Protein AF-W7CU59-F1 (afdb_monomer_lite)

Sequence (238 aa):
MTDWHHQFCNDLAGIPDKRTIELSTEETVEDVLMAYDEALAAGHRERAIALCRAAITQQIGEQSTWQFKLCLLYLDSQQPELAVIEFRALFQLDTLVFSDEYFALLERLGYEKEREAAFNQLSKSYWVQQANELFANNQKWHHLSINISRDLTEITTYAEVLLAHDPEAVYRLYTAYLMHAAKECENRRQYRRLCQQLRHLASLDCDGKQTAAVVVANLRETYPKKRALLEELDDVWE

Foldseek 3Di:
DPVVVVVLVVVVVPDDDDDADADDLPDALVNLVVQLVVCVVVVVLVSNLNSLVNCCVSVHPDNLVSLVSNLVSCVVVVNLSSSLVSVVVNVVVVDCPCVVVNLVSCVVVVVVVVNVVSLVVLLVHPPLVSNLVVCVVVVVLVSNLSSCLVPVPCLLVCVLVNCVPCVPSSLVSLLVVLVVQLVVDDDLVSLLVSLVSLLSQLPSDPVSVVSSVVSLVVSCVVCVPPVSSVVSSVVSVD

pLDDT: mean 86.96, std 14.28, range [37.75, 97.5]

Structure (mmCIF, N/CA/C/O backbone):
data_AF-W7CU59-F1
#
_entry.id   AF-W7CU59-F1
#
loop_
_atom_site.group_PDB
_atom_site.id
_atom_site.type_symbol
_atom_site.label_atom_id
_atom_site.label_alt_id
_atom_site.label_comp_id
_atom_site.label_asym_id
_atom_site.label_entity_id
_atom_site.label_seq_id
_atom_site.pdbx_PDB_ins_code
_atom_site.Cartn_x
_atom_site.Cartn_y
_atom_site.Cartn_z
_atom_site.occupancy
_atom_site.B_iso_or_equiv
_atom_site.auth_seq_id
_atom_site.auth_comp_id
_atom_site.auth_asym_id
_atom_site.auth_atom_id
_atom_site.pdbx_PDB_model_num
ATOM 1 N N . MET A 1 1 ? 24.419 -9.721 3.157 1.00 37.94 1 MET A N 1
ATOM 2 C CA . MET A 1 1 ? 23.249 -9.284 2.355 1.00 37.94 1 MET A CA 1
ATOM 3 C C . MET A 1 1 ? 23.671 -8.469 1.118 1.00 37.94 1 MET A C 1
ATOM 5 O O . MET A 1 1 ? 22.830 -7.840 0.496 1.00 37.94 1 MET A O 1
ATOM 9 N N . THR A 1 2 ? 24.960 -8.508 0.747 1.00 38.25 2 THR A N 1
ATOM 10 C CA . THR A 1 2 ? 25.605 -7.652 -0.268 1.00 38.25 2 THR A CA 1
ATOM 11 C C . THR A 1 2 ? 26.011 -8.415 -1.537 1.00 38.25 2 THR A C 1
ATOM 13 O O . THR A 1 2 ? 26.162 -7.798 -2.584 1.00 38.25 2 THR A O 1
ATOM 16 N N . ASP A 1 3 ? 26.118 -9.748 -1.479 1.00 39.69 3 ASP A N 1
ATOM 17 C CA . ASP A 1 3 ? 26.617 -10.560 -2.603 1.00 39.69 3 ASP A CA 1
ATOM 18 C C . ASP A 1 3 ? 25.625 -10.689 -3.761 1.00 39.69 3 ASP A C 1
ATOM 20 O O . ASP A 1 3 ? 26.023 -10.690 -4.919 1.00 39.69 3 ASP A O 1
ATOM 24 N N . TRP A 1 4 ? 24.320 -10.736 -3.480 1.00 38.12 4 TRP A N 1
ATOM 25 C CA . TRP A 1 4 ? 23.317 -10.938 -4.531 1.00 38.12 4 TRP A CA 1
ATOM 26 C C . TRP A 1 4 ? 23.113 -9.686 -5.406 1.00 38.12 4 TRP A C 1
ATOM 28 O O . TRP A 1 4 ? 22.980 -9.794 -6.620 1.00 38.12 4 TRP A O 1
ATOM 38 N N . HIS A 1 5 ? 23.192 -8.491 -4.808 1.00 39.94 5 HIS A N 1
ATOM 39 C CA . HIS A 1 5 ? 23.144 -7.211 -5.529 1.00 39.94 5 HIS A CA 1
ATOM 40 C C . HIS A 1 5 ? 24.355 -7.039 -6.458 1.00 39.94 5 HIS A C 1
ATOM 42 O O . HIS A 1 5 ? 24.221 -6.530 -7.565 1.00 39.94 5 HIS A O 1
ATOM 48 N N . HIS A 1 6 ? 25.534 -7.483 -6.013 1.00 40.53 6 HIS A N 1
ATOM 49 C CA . HIS A 1 6 ? 26.762 -7.403 -6.799 1.00 40.53 6 HIS A CA 1
ATOM 50 C C . HIS A 1 6 ? 26.765 -8.429 -7.940 1.00 40.53 6 HIS A C 1
ATOM 52 O O . HIS A 1 6 ? 27.142 -8.088 -9.055 1.00 40.53 6 HIS A O 1
ATOM 58 N N . GLN A 1 7 ? 26.277 -9.649 -7.690 1.00 42.53 7 GLN A N 1
ATOM 59 C CA . GLN A 1 7 ? 26.141 -10.688 -8.712 1.00 42.53 7 GLN A CA 1
ATOM 60 C C . GLN A 1 7 ? 25.148 -10.271 -9.810 1.00 42.53 7 GLN A C 1
ATOM 62 O O . GLN A 1 7 ? 25.506 -10.294 -10.976 1.00 42.53 7 GLN A O 1
ATOM 67 N N . PHE A 1 8 ? 23.958 -9.775 -9.454 1.00 45.16 8 PHE A N 1
ATOM 68 C CA . PHE A 1 8 ? 22.935 -9.350 -10.421 1.00 45.16 8 PHE A CA 1
ATOM 69 C C . PHE A 1 8 ? 23.358 -8.121 -11.244 1.00 45.16 8 PHE A C 1
ATOM 71 O O . PHE A 1 8 ? 23.161 -8.086 -12.457 1.00 45.16 8 PHE A O 1
ATOM 78 N N . CYS A 1 9 ? 23.989 -7.121 -10.613 1.00 41.34 9 CYS A N 1
ATOM 79 C CA . CYS A 1 9 ? 24.560 -5.987 -11.343 1.00 41.34 9 CYS A CA 1
ATOM 80 C C . CYS A 1 9 ? 25.721 -6.416 -12.253 1.00 41.34 9 CYS A C 1
ATOM 82 O O . CYS A 1 9 ? 25.837 -5.880 -13.348 1.00 41.34 9 CYS A O 1
ATOM 84 N N . ASN A 1 10 ? 26.546 -7.387 -11.846 1.00 42.69 10 ASN A N 1
ATOM 85 C CA . ASN A 1 10 ? 27.615 -7.931 -12.689 1.00 42.69 10 ASN A CA 1
ATOM 86 C C . ASN A 1 10 ? 27.076 -8.795 -13.841 1.00 42.69 10 ASN A C 1
ATOM 88 O O . ASN A 1 10 ? 27.624 -8.740 -14.939 1.00 42.69 10 ASN A O 1
ATOM 92 N N . ASP A 1 11 ? 25.985 -9.531 -13.622 1.00 44.22 11 ASP A N 1
ATOM 93 C CA . ASP A 1 11 ? 25.320 -10.342 -14.646 1.00 44.22 11 ASP A CA 1
ATOM 94 C C . ASP A 1 11 ? 24.616 -9.454 -15.702 1.00 44.22 11 ASP A C 1
ATOM 96 O O . ASP A 1 11 ? 24.528 -9.830 -16.870 1.00 44.22 11 ASP A O 1
ATOM 100 N N . LEU A 1 12 ? 24.193 -8.235 -15.330 1.00 40.91 12 LEU A N 1
ATOM 101 C CA . LEU A 1 12 ? 23.594 -7.230 -16.229 1.00 40.91 12 LEU A CA 1
ATOM 102 C C . LEU A 1 12 ? 24.594 -6.211 -16.802 1.00 40.91 12 LEU A C 1
ATOM 104 O O . LEU A 1 12 ? 24.333 -5.618 -17.849 1.00 40.91 12 LEU A O 1
ATOM 108 N N . ALA A 1 13 ? 25.765 -6.041 -16.181 1.00 38.59 13 ALA A N 1
ATOM 109 C CA . ALA A 1 13 ? 26.864 -5.214 -16.695 1.00 38.59 13 ALA A CA 1
ATOM 110 C C . ALA A 1 13 ? 27.468 -5.749 -18.011 1.00 38.59 13 ALA A C 1
ATOM 112 O O . ALA A 1 13 ? 28.309 -5.091 -18.621 1.00 38.59 13 ALA A O 1
ATOM 113 N N . GLY A 1 14 ? 27.037 -6.932 -18.466 1.00 37.75 14 GLY A N 1
ATOM 114 C CA . GLY A 1 14 ? 27.374 -7.502 -19.770 1.00 37.75 14 GLY A CA 1
ATOM 115 C C . GLY A 1 14 ? 26.508 -7.018 -20.941 1.00 37.75 14 GLY A C 1
ATOM 116 O O . GLY A 1 14 ? 26.748 -7.446 -22.072 1.00 37.75 14 GLY A O 1
ATOM 117 N N . ILE A 1 15 ? 25.507 -6.156 -20.716 1.00 44.44 15 ILE A N 1
ATOM 118 C CA . ILE A 1 15 ? 24.647 -5.653 -21.798 1.00 44.44 15 ILE A CA 1
ATOM 119 C C . ILE A 1 15 ? 25.384 -4.522 -22.541 1.00 44.44 15 ILE A C 1
ATOM 121 O O . ILE A 1 15 ? 25.802 -3.556 -21.902 1.00 44.44 15 ILE A O 1
ATOM 125 N N . PRO A 1 16 ? 25.595 -4.612 -23.872 1.00 40.94 16 PRO A N 1
ATOM 126 C CA . PRO A 1 16 ? 26.518 -3.721 -24.564 1.00 40.94 16 PRO A CA 1
ATOM 127 C C . PRO A 1 16 ? 26.040 -2.266 -24.550 1.00 40.94 16 PRO A C 1
ATOM 129 O O . PRO A 1 16 ? 24.998 -1.941 -25.118 1.00 40.94 16 PRO A O 1
ATOM 132 N N . ASP A 1 17 ? 26.863 -1.378 -23.995 1.00 58.41 17 ASP A N 1
ATOM 133 C CA . ASP A 1 17 ? 26.838 0.046 -24.315 1.00 58.41 17 ASP A CA 1
ATOM 134 C C . ASP A 1 17 ? 27.188 0.224 -25.795 1.00 58.41 17 ASP A C 1
ATOM 136 O O . ASP A 1 17 ? 28.314 -0.058 -26.218 1.00 58.41 17 ASP A O 1
ATOM 140 N N . LYS A 1 18 ? 26.212 0.634 -26.608 1.00 44.59 18 LYS A N 1
ATOM 141 C CA . LYS A 1 18 ? 26.452 0.976 -28.011 1.00 44.59 18 LYS A CA 1
ATOM 142 C C . LYS A 1 18 ? 25.639 2.191 -28.440 1.00 44.59 18 LYS A C 1
ATOM 144 O O . LYS A 1 18 ? 24.833 2.086 -29.360 1.00 44.59 18 LYS A O 1
ATOM 149 N N . ARG A 1 19 ? 25.943 3.339 -27.819 1.00 49.28 19 ARG A N 1
ATOM 150 C CA . ARG A 1 19 ? 26.074 4.698 -28.410 1.00 49.28 19 ARG A CA 1
ATOM 151 C C . ARG A 1 19 ? 25.594 5.753 -27.414 1.00 49.28 19 ARG A C 1
ATOM 153 O O . ARG A 1 19 ? 24.395 5.938 -27.225 1.00 49.28 19 ARG A O 1
ATOM 160 N N . THR A 1 20 ? 26.537 6.498 -26.852 1.00 57.62 20 THR A N 1
ATOM 161 C CA . THR A 1 20 ? 26.258 7.708 -26.076 1.00 57.62 20 THR A CA 1
ATOM 162 C C . THR A 1 20 ? 25.858 8.834 -27.027 1.00 57.62 20 THR A C 1
ATOM 164 O O . THR A 1 20 ? 26.621 9.185 -27.927 1.00 57.62 20 THR A O 1
ATOM 167 N N . ILE A 1 21 ? 24.655 9.381 -26.853 1.00 72.62 21 ILE A N 1
ATOM 168 C CA . ILE A 1 21 ? 24.282 10.675 -27.430 1.00 72.62 21 ILE A CA 1
ATOM 169 C C . ILE A 1 21 ? 24.600 11.722 -26.364 1.00 72.62 21 ILE A C 1
ATOM 171 O O . ILE A 1 21 ? 24.080 11.644 -25.254 1.00 72.62 21 ILE A O 1
ATOM 175 N N . GLU A 1 22 ? 25.461 12.680 -26.691 1.00 70.56 22 GLU A N 1
ATOM 176 C CA . GLU A 1 22 ? 25.604 13.900 -25.899 1.00 70.56 22 GLU A CA 1
ATOM 177 C C . GLU A 1 22 ? 24.652 14.943 -26.479 1.00 70.56 22 GLU A C 1
ATOM 179 O O . GLU A 1 22 ? 24.801 15.358 -27.629 1.00 70.56 22 GLU A O 1
ATOM 184 N N . LEU A 1 23 ? 23.642 15.309 -25.692 1.00 73.94 23 LEU A N 1
ATOM 185 C CA . LEU A 1 23 ? 22.774 16.447 -25.979 1.00 73.94 23 LEU A CA 1
ATOM 186 C C . LEU A 1 23 ? 23.554 17.743 -25.756 1.00 73.94 23 LEU A C 1
ATOM 188 O O . LEU A 1 23 ? 24.460 17.786 -24.914 1.00 73.94 23 LEU A O 1
ATOM 192 N N . SER A 1 24 ? 23.227 18.779 -26.528 1.00 73.62 24 SER A N 1
ATOM 193 C CA . SER A 1 24 ? 23.827 20.101 -26.338 1.00 73.62 24 SER A CA 1
ATOM 194 C C . SER A 1 24 ? 23.461 20.664 -24.961 1.00 73.62 24 SER A C 1
ATOM 196 O O . SER A 1 24 ? 22.345 20.480 -24.485 1.00 73.62 24 SER A O 1
ATOM 198 N N . THR A 1 25 ? 24.366 21.430 -24.343 1.00 64.06 25 THR A N 1
ATOM 199 C CA . THR A 1 25 ? 24.147 22.062 -23.026 1.00 64.06 25 THR A CA 1
ATOM 200 C C . THR A 1 25 ? 22.995 23.074 -22.997 1.00 64.06 25 THR A C 1
ATOM 202 O O . THR A 1 25 ? 22.629 23.541 -21.923 1.00 64.06 25 THR A O 1
ATOM 205 N N . GLU A 1 26 ? 22.459 23.448 -24.160 1.00 75.06 26 GLU A N 1
ATOM 206 C CA . GLU A 1 26 ? 21.349 24.398 -24.320 1.00 75.06 26 GLU A CA 1
ATOM 207 C C . GLU A 1 26 ? 20.005 23.724 -24.651 1.00 75.06 26 GLU A C 1
ATOM 209 O O . GLU A 1 26 ? 19.006 24.426 -24.791 1.00 75.06 26 GLU A O 1
ATOM 214 N N . GLU A 1 27 ? 19.952 22.394 -24.791 1.00 80.25 27 GLU A N 1
ATOM 215 C CA . GLU A 1 27 ? 18.709 21.706 -25.157 1.00 80.25 27 GLU A CA 1
ATOM 216 C C . GLU A 1 27 ? 17.648 21.803 -24.057 1.00 80.25 27 GLU A C 1
ATOM 218 O O . GLU A 1 27 ? 17.880 21.495 -22.883 1.00 80.25 27 GLU A O 1
ATOM 223 N N . THR A 1 28 ? 16.448 22.216 -24.457 1.00 89.19 28 THR A N 1
ATOM 224 C CA . THR A 1 28 ? 15.281 22.254 -23.580 1.00 89.19 28 THR A CA 1
ATOM 225 C C . THR A 1 28 ? 14.590 20.891 -23.533 1.00 89.19 28 THR A C 1
ATOM 227 O O . THR A 1 28 ? 14.788 20.028 -24.387 1.00 89.19 28 THR A O 1
ATOM 230 N N . VAL A 1 29 ? 13.710 20.696 -22.546 1.00 91.06 29 VAL A N 1
ATOM 231 C CA . VAL A 1 29 ? 12.864 19.490 -22.466 1.00 91.06 29 VAL A CA 1
ATOM 232 C C . VAL A 1 29 ? 12.048 19.294 -23.749 1.00 91.06 29 VAL A C 1
ATOM 234 O O . VAL A 1 29 ? 11.870 18.163 -24.192 1.00 91.06 29 VAL A O 1
ATOM 237 N N . GLU A 1 30 ? 11.579 20.386 -24.354 1.00 92.88 30 GLU A N 1
ATOM 238 C CA . GLU A 1 30 ? 10.788 20.371 -25.587 1.00 92.88 30 GLU A CA 1
ATOM 239 C C . GLU A 1 30 ? 11.620 19.893 -26.784 1.00 92.88 30 GLU A C 1
ATOM 241 O O . GLU A 1 30 ? 11.141 19.066 -27.561 1.00 92.88 30 GLU A O 1
ATOM 246 N N . ASP A 1 31 ? 12.883 20.321 -26.882 1.00 92.62 31 ASP A N 1
ATOM 247 C CA . ASP A 1 31 ? 13.798 19.895 -27.949 1.00 92.62 31 ASP A CA 1
ATOM 248 C C . ASP A 1 31 ? 14.060 18.386 -27.890 1.00 92.62 31 ASP A C 1
ATOM 250 O O . ASP A 1 31 ? 13.956 17.678 -28.897 1.00 92.62 31 ASP A O 1
ATOM 254 N N . VAL A 1 32 ? 14.338 17.870 -26.688 1.00 93.31 32 VAL A N 1
ATOM 255 C CA . VAL A 1 32 ? 14.607 16.441 -26.484 1.00 93.31 32 VAL A CA 1
ATOM 256 C C . VAL A 1 32 ? 13.348 15.605 -26.709 1.00 93.31 32 VAL A C 1
ATOM 258 O O . VAL A 1 32 ? 13.431 14.520 -27.288 1.00 93.31 32 VAL A O 1
ATOM 261 N N . LEU A 1 33 ? 12.175 16.095 -26.291 1.00 93.75 33 LEU A N 1
ATOM 262 C CA . LEU A 1 33 ? 10.894 15.431 -26.552 1.00 93.75 33 LEU A CA 1
ATOM 263 C C . LEU A 1 33 ? 10.593 15.361 -28.049 1.00 93.75 33 LEU A C 1
ATOM 265 O O . LEU A 1 33 ? 10.241 14.290 -28.539 1.00 93.75 33 LEU A O 1
ATOM 269 N N . MET A 1 34 ? 10.803 16.453 -28.784 1.00 94.75 34 MET A N 1
ATOM 270 C CA . MET A 1 34 ? 10.619 16.475 -30.233 1.00 94.75 34 MET A CA 1
ATOM 271 C C . MET A 1 34 ? 11.562 15.483 -30.925 1.00 94.75 34 MET A C 1
ATOM 273 O O . MET A 1 34 ? 11.113 14.655 -31.716 1.00 94.75 34 MET A O 1
ATOM 277 N N . ALA A 1 35 ? 12.852 15.486 -30.574 1.00 94.19 35 ALA A N 1
ATOM 278 C CA . ALA A 1 35 ? 13.824 14.541 -31.123 1.00 94.19 35 ALA A CA 1
ATOM 279 C C . ALA A 1 35 ? 13.500 13.076 -30.770 1.00 94.19 35 ALA A C 1
ATOM 281 O O . ALA A 1 35 ? 13.764 12.164 -31.562 1.00 94.19 35 ALA A O 1
ATOM 282 N N . TYR A 1 36 ? 12.938 12.839 -29.581 1.00 95.50 36 TYR A N 1
ATOM 283 C CA . TYR A 1 36 ? 12.463 11.530 -29.139 1.00 95.50 36 TYR A CA 1
ATOM 284 C C . TYR A 1 36 ? 11.267 11.061 -29.975 1.00 95.50 36 TYR A C 1
ATOM 286 O O . TYR A 1 36 ? 11.292 9.942 -30.495 1.00 95.50 36 TYR A O 1
ATOM 294 N N . ASP A 1 37 ? 10.261 11.916 -30.162 1.00 95.38 37 ASP A N 1
ATOM 295 C CA . ASP A 1 37 ? 9.061 11.598 -30.939 1.00 95.38 37 ASP A CA 1
ATOM 296 C C . ASP A 1 37 ? 9.399 11.373 -32.423 1.00 95.38 37 ASP A C 1
ATOM 298 O O . ASP A 1 37 ? 8.905 10.424 -33.037 1.00 95.38 37 ASP A O 1
ATOM 302 N N . GLU A 1 38 ? 10.314 12.162 -32.992 1.00 96.44 38 GLU A N 1
ATOM 303 C CA . GLU A 1 38 ? 10.847 11.946 -34.343 1.00 96.44 38 GLU A CA 1
ATOM 304 C C . GLU A 1 38 ? 11.579 10.604 -34.470 1.00 96.44 38 GLU A C 1
ATOM 306 O O . GLU A 1 38 ? 11.390 9.873 -35.448 1.00 96.44 38 GLU A O 1
ATOM 311 N N . ALA A 1 39 ? 12.407 10.248 -33.482 1.00 94.00 39 ALA A N 1
ATOM 312 C CA . ALA A 1 39 ? 13.111 8.970 -33.472 1.00 94.00 39 ALA A CA 1
ATOM 313 C C . A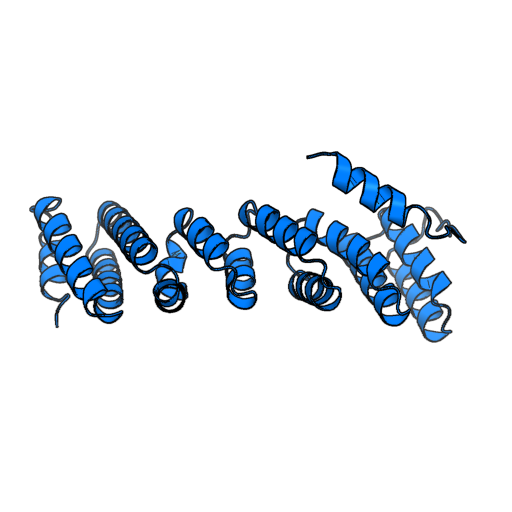LA A 1 39 ? 12.132 7.789 -33.410 1.00 94.00 39 ALA A C 1
ATOM 315 O O . ALA A 1 39 ? 12.325 6.802 -34.126 1.00 94.00 39 ALA A O 1
ATOM 316 N N . LEU A 1 40 ? 11.068 7.897 -32.609 1.00 94.69 40 LEU A N 1
ATOM 317 C CA . LEU A 1 40 ? 9.997 6.905 -32.562 1.00 94.69 40 LEU A CA 1
ATOM 318 C C . LEU A 1 40 ? 9.243 6.805 -33.891 1.00 94.69 40 LEU A C 1
ATOM 320 O O . LEU A 1 40 ? 9.066 5.698 -34.401 1.00 94.69 40 LEU A O 1
ATOM 324 N N . ALA A 1 41 ? 8.853 7.938 -34.482 1.00 95.00 41 ALA A N 1
ATOM 325 C CA . ALA A 1 41 ? 8.151 7.982 -35.765 1.00 95.00 41 ALA A CA 1
ATOM 326 C C . ALA A 1 41 ? 8.980 7.367 -36.906 1.00 95.00 41 ALA A C 1
ATOM 328 O O . ALA A 1 41 ? 8.435 6.715 -37.796 1.00 95.00 41 ALA A O 1
ATOM 329 N N . ALA A 1 42 ? 10.306 7.520 -36.854 1.00 94.06 42 ALA A N 1
ATOM 330 C CA . ALA A 1 42 ? 11.244 6.911 -37.794 1.00 94.06 42 ALA A CA 1
ATOM 331 C C . ALA A 1 42 ? 11.584 5.436 -37.483 1.00 94.06 42 ALA A C 1
ATOM 333 O O . ALA A 1 42 ? 12.351 4.814 -38.217 1.00 94.06 42 ALA A O 1
ATOM 334 N N . GLY A 1 43 ? 11.065 4.861 -36.392 1.00 92.06 43 GLY A N 1
ATOM 335 C CA . GLY A 1 43 ? 11.399 3.503 -35.947 1.00 92.06 43 GLY A CA 1
ATOM 336 C C . GLY A 1 43 ? 12.829 3.351 -35.405 1.00 92.06 43 GLY A C 1
ATOM 337 O O . GLY A 1 43 ? 13.314 2.232 -35.222 1.00 92.06 43 GLY A O 1
ATOM 338 N N . HIS A 1 44 ? 13.522 4.457 -35.128 1.00 93.12 44 HIS A N 1
ATOM 339 C CA . HIS A 1 44 ? 14.894 4.497 -34.625 1.00 93.12 44 HIS A CA 1
ATOM 340 C C . HIS A 1 44 ? 14.943 4.304 -33.099 1.00 93.12 44 HIS A C 1
ATOM 342 O O . HIS A 1 44 ? 15.352 5.194 -32.352 1.00 93.12 44 HIS A O 1
ATOM 348 N N . ARG A 1 45 ? 14.556 3.115 -32.624 1.00 90.31 45 ARG A N 1
ATOM 349 C CA . ARG A 1 45 ? 14.454 2.798 -31.184 1.00 90.31 45 ARG A CA 1
ATOM 350 C C . ARG A 1 45 ? 15.741 3.040 -30.395 1.00 90.31 45 ARG A C 1
ATOM 352 O O . ARG A 1 45 ? 15.692 3.680 -29.354 1.00 90.31 45 ARG A O 1
ATOM 359 N N . GLU A 1 46 ? 16.892 2.613 -30.911 1.00 90.38 46 GLU A N 1
ATOM 360 C CA . GLU A 1 46 ? 18.195 2.835 -30.255 1.00 90.38 46 GLU A CA 1
ATOM 361 C C . GLU A 1 46 ? 18.486 4.323 -30.022 1.00 90.38 46 GLU A C 1
ATOM 363 O O . GLU A 1 46 ? 19.041 4.712 -28.997 1.00 90.38 46 GLU A O 1
ATOM 368 N N . ARG A 1 47 ? 18.057 5.181 -30.956 1.00 92.25 47 ARG A N 1
ATOM 369 C CA . ARG A 1 47 ? 18.179 6.631 -30.801 1.00 92.25 47 ARG A CA 1
ATOM 370 C C . ARG A 1 47 ? 17.242 7.142 -29.710 1.00 92.25 47 ARG A C 1
ATOM 372 O O . ARG A 1 47 ? 17.682 7.941 -28.895 1.00 92.25 47 ARG A O 1
ATOM 379 N N . ALA A 1 48 ? 15.996 6.671 -29.663 1.00 94.56 48 ALA A N 1
ATOM 380 C CA . ALA A 1 48 ? 15.054 7.037 -28.604 1.00 94.56 48 ALA A CA 1
ATOM 381 C C . ALA A 1 48 ? 15.563 6.616 -27.209 1.00 94.56 48 ALA A C 1
ATOM 383 O O . ALA A 1 48 ? 15.507 7.416 -26.278 1.00 94.56 48 ALA A O 1
ATOM 384 N N . ILE A 1 49 ? 16.141 5.413 -27.079 1.00 93.50 49 ILE A N 1
ATOM 385 C CA . ILE A 1 49 ? 16.778 4.936 -25.836 1.00 93.50 49 ILE A CA 1
ATOM 386 C C . ILE A 1 49 ? 17.929 5.864 -25.436 1.00 93.50 49 ILE A C 1
ATOM 388 O O . ILE A 1 49 ? 17.998 6.320 -24.293 1.00 93.50 49 ILE A O 1
ATOM 392 N N . ALA A 1 50 ? 18.828 6.168 -26.374 1.00 92.00 50 ALA A N 1
ATOM 393 C CA . ALA A 1 50 ? 19.972 7.029 -26.106 1.00 92.00 50 ALA A CA 1
ATOM 394 C C . ALA A 1 50 ? 19.551 8.459 -25.718 1.00 92.00 50 ALA A C 1
ATOM 396 O O . ALA A 1 50 ? 20.146 9.028 -24.806 1.00 92.00 50 ALA A O 1
ATOM 397 N N . LEU A 1 51 ? 18.492 9.003 -26.330 1.00 93.81 51 LEU A N 1
ATOM 398 C CA . LEU A 1 51 ? 17.912 10.299 -25.961 1.00 93.81 51 LEU A CA 1
ATOM 399 C C . LEU A 1 51 ? 17.381 10.301 -24.523 1.00 93.81 51 LEU A C 1
ATOM 401 O O . LEU A 1 51 ? 17.720 11.199 -23.757 1.00 93.81 51 LEU A O 1
ATOM 405 N N . CYS A 1 52 ? 16.616 9.284 -24.113 1.00 94.44 52 CYS A N 1
ATOM 406 C CA . CYS A 1 52 ? 16.130 9.209 -22.733 1.00 94.44 52 CYS A CA 1
ATOM 407 C C . CYS A 1 52 ? 17.278 9.080 -21.719 1.00 94.44 52 CYS A C 1
ATOM 409 O O . CYS A 1 52 ? 17.273 9.763 -20.697 1.00 94.44 52 CYS A O 1
ATOM 411 N N . ARG A 1 53 ? 18.291 8.246 -22.001 1.00 93.19 53 ARG A N 1
ATOM 412 C CA . ARG A 1 53 ? 19.479 8.110 -21.136 1.00 93.19 53 ARG A CA 1
ATOM 413 C C . ARG A 1 53 ? 20.250 9.424 -21.013 1.00 93.19 53 ARG A C 1
ATOM 415 O O . ARG A 1 53 ? 20.688 9.773 -19.915 1.00 93.19 53 ARG A O 1
ATOM 422 N N . ALA A 1 54 ? 20.401 10.149 -22.120 1.00 91.44 54 ALA A N 1
ATOM 423 C CA . ALA A 1 54 ? 21.055 11.449 -22.133 1.00 91.44 54 ALA A CA 1
ATOM 424 C C . ALA A 1 54 ? 20.259 12.478 -21.320 1.00 91.44 54 ALA A C 1
ATOM 426 O O . ALA A 1 54 ? 20.842 13.149 -20.474 1.00 91.44 54 ALA A O 1
ATOM 427 N N . ALA A 1 55 ? 18.932 12.519 -21.479 1.00 93.44 55 ALA A N 1
ATOM 428 C CA . ALA A 1 55 ? 18.056 13.394 -20.703 1.00 93.44 55 ALA A CA 1
ATOM 429 C C . ALA A 1 55 ? 18.149 13.128 -19.192 1.00 93.44 55 ALA A C 1
ATOM 431 O O . ALA A 1 55 ? 18.279 14.065 -18.410 1.00 93.44 55 ALA A O 1
ATOM 432 N N . ILE A 1 56 ? 18.165 11.855 -18.774 1.00 91.25 56 ILE A N 1
ATOM 433 C CA . ILE A 1 56 ? 18.359 11.465 -17.366 1.00 91.25 56 ILE A CA 1
ATOM 434 C C . ILE A 1 56 ? 19.732 11.920 -16.861 1.00 91.25 56 ILE A C 1
ATOM 436 O O . ILE A 1 56 ? 19.834 12.527 -15.798 1.00 91.25 56 ILE A O 1
ATOM 440 N N . THR A 1 57 ? 20.788 11.645 -17.630 1.00 90.44 57 THR A N 1
ATOM 441 C CA . THR A 1 57 ? 22.176 11.953 -17.246 1.00 90.44 57 THR A CA 1
ATOM 442 C C . THR A 1 57 ? 22.407 13.455 -17.111 1.00 90.44 57 THR A C 1
ATOM 444 O O . THR A 1 57 ? 23.051 13.907 -16.166 1.00 90.44 57 THR A O 1
ATOM 447 N N . GLN A 1 58 ? 21.862 14.229 -18.046 1.00 90.75 58 GLN A N 1
ATOM 448 C CA . GLN A 1 58 ? 21.986 15.683 -18.087 1.00 90.75 58 GLN A CA 1
ATOM 449 C C . GLN A 1 58 ? 20.897 16.402 -17.276 1.00 90.75 58 GLN A C 1
ATOM 451 O O . GLN A 1 58 ? 20.875 17.627 -17.248 1.00 90.75 58 GLN A O 1
ATOM 456 N N . GLN A 1 59 ? 20.024 15.654 -16.589 1.00 91.12 59 GLN A N 1
ATOM 457 C CA . GLN A 1 59 ? 18.941 16.179 -15.748 1.00 91.12 59 GLN A CA 1
ATOM 458 C C . GLN A 1 59 ? 17.994 17.128 -16.504 1.00 91.12 59 GLN A C 1
ATOM 460 O O . GLN A 1 59 ? 17.517 18.128 -15.967 1.00 91.12 59 GLN A O 1
ATOM 465 N N . ILE A 1 60 ? 17.715 16.810 -17.769 1.00 90.75 60 ILE A N 1
ATOM 466 C CA . ILE A 1 60 ? 16.780 17.564 -18.601 1.00 90.75 60 ILE A CA 1
ATOM 467 C C . ILE A 1 60 ? 15.360 17.125 -18.243 1.00 90.75 60 ILE A C 1
ATOM 469 O O . ILE A 1 60 ? 14.937 16.023 -18.582 1.00 90.75 60 ILE A O 1
ATOM 473 N N . GLY A 1 61 ? 14.595 17.994 -17.583 1.00 90.00 61 GLY A N 1
ATOM 474 C CA . GLY A 1 61 ? 13.212 17.707 -17.193 1.00 90.00 61 GLY A CA 1
ATOM 475 C C . GLY A 1 61 ? 13.098 16.696 -16.049 1.00 90.00 61 GLY A C 1
ATOM 476 O O . GLY A 1 61 ? 14.021 16.515 -15.258 1.00 90.00 61 GLY A O 1
ATOM 477 N N . GLU A 1 62 ? 11.935 16.055 -15.925 1.00 90.00 62 GLU A N 1
ATOM 478 C CA . GLU A 1 62 ? 11.684 15.115 -14.833 1.00 90.00 62 GLU A CA 1
ATOM 479 C C . GLU A 1 62 ? 12.298 13.738 -15.126 1.00 90.00 62 GLU A C 1
ATOM 481 O O . GLU A 1 62 ? 11.922 13.060 -16.085 1.00 90.00 62 GLU A O 1
ATOM 486 N N . GLN A 1 63 ? 13.212 13.292 -14.260 1.00 90.56 63 GLN A N 1
ATOM 487 C CA . GLN A 1 63 ? 13.889 11.998 -14.392 1.00 90.56 63 GLN A CA 1
ATOM 488 C C . GLN A 1 63 ? 12.904 10.821 -14.505 1.00 90.56 63 GLN A C 1
ATOM 490 O O . GLN A 1 63 ? 13.114 9.928 -15.327 1.00 90.56 63 GLN A O 1
ATOM 495 N N . SER A 1 64 ? 11.822 10.836 -13.719 1.00 89.44 64 SER A N 1
ATOM 496 C CA . SER A 1 64 ? 10.814 9.770 -13.702 1.00 89.44 64 SER A CA 1
ATOM 497 C C . SER A 1 64 ? 10.135 9.599 -15.071 1.00 89.44 64 SER A C 1
ATOM 499 O O . SER A 1 64 ? 9.912 8.480 -15.528 1.00 89.44 64 SER A O 1
ATOM 501 N N . THR A 1 65 ? 9.890 10.704 -15.780 1.00 90.56 65 THR A N 1
ATOM 502 C CA . THR A 1 65 ? 9.265 10.700 -17.106 1.00 90.56 65 THR A CA 1
ATOM 503 C C . THR A 1 65 ? 10.161 9.997 -18.124 1.00 90.56 65 THR A C 1
ATOM 505 O O . THR A 1 65 ? 9.702 9.142 -18.886 1.00 90.56 65 THR A O 1
ATOM 508 N N . TRP A 1 66 ? 11.455 10.317 -18.131 1.00 92.88 66 TRP A N 1
ATOM 509 C CA . TRP A 1 66 ? 12.408 9.705 -19.057 1.00 92.88 66 TRP A CA 1
ATOM 510 C C . TRP A 1 66 ? 12.716 8.249 -18.719 1.00 92.88 66 TRP A C 1
ATOM 512 O O . TRP A 1 66 ? 12.818 7.423 -19.626 1.00 92.88 66 TRP A O 1
ATOM 522 N N . GLN A 1 67 ? 12.809 7.909 -17.433 1.00 92.62 67 GLN A N 1
ATOM 523 C CA . GLN A 1 67 ? 12.982 6.523 -16.997 1.00 92.62 67 GLN A CA 1
ATOM 524 C C . GLN A 1 67 ? 11.772 5.662 -17.358 1.00 92.62 67 GLN A C 1
ATOM 526 O O . GLN A 1 67 ? 11.940 4.554 -17.861 1.00 92.62 67 GLN A O 1
ATOM 531 N N . PHE A 1 68 ? 10.551 6.179 -17.205 1.00 91.25 68 PHE A N 1
ATOM 532 C CA . PHE A 1 68 ? 9.361 5.448 -17.632 1.00 91.25 68 PHE A CA 1
ATOM 533 C C . PHE A 1 68 ? 9.335 5.234 -19.152 1.00 91.25 68 PHE A C 1
ATOM 535 O O . PHE A 1 68 ? 9.056 4.129 -19.621 1.00 91.25 68 PHE A O 1
ATOM 542 N N . LYS A 1 69 ? 9.722 6.246 -19.941 1.00 93.69 69 LYS A N 1
ATOM 543 C CA . LYS A 1 69 ? 9.903 6.090 -21.396 1.00 93.69 69 LYS A CA 1
ATOM 544 C C . LYS A 1 69 ? 10.937 5.006 -21.736 1.00 93.69 69 LYS A C 1
ATOM 546 O O . LYS A 1 69 ? 10.697 4.236 -22.666 1.00 93.69 69 LYS A O 1
ATOM 551 N N . LEU A 1 70 ? 12.038 4.892 -20.983 1.00 94.88 70 LEU A N 1
ATOM 552 C CA . LEU A 1 70 ? 13.002 3.794 -21.144 1.00 94.88 70 LEU A CA 1
ATOM 553 C C . LEU A 1 70 ? 12.383 2.427 -20.851 1.00 94.88 70 LEU A C 1
ATOM 555 O O . LEU A 1 70 ? 12.570 1.510 -21.652 1.00 94.88 70 LEU A O 1
ATOM 559 N N . CYS A 1 71 ? 11.613 2.291 -19.766 1.00 93.31 71 CYS A N 1
ATOM 560 C CA . CYS A 1 71 ? 10.898 1.050 -19.463 1.00 93.31 71 CYS A CA 1
ATOM 561 C C . CYS A 1 71 ? 10.062 0.589 -20.663 1.00 93.31 71 CYS A C 1
ATOM 563 O O . CYS A 1 71 ? 10.183 -0.555 -21.103 1.00 93.31 71 CYS A O 1
ATOM 565 N N . LEU A 1 72 ? 9.251 1.492 -21.227 1.00 92.75 72 LEU A N 1
ATOM 566 C CA . LEU A 1 72 ? 8.387 1.186 -22.369 1.00 92.75 72 LEU A CA 1
ATOM 567 C C . LEU A 1 72 ? 9.188 0.769 -23.610 1.00 92.75 72 LEU A C 1
ATOM 569 O O . LEU A 1 72 ? 8.832 -0.210 -24.265 1.00 92.75 72 LEU A O 1
ATOM 573 N N . LEU A 1 73 ? 10.291 1.462 -23.908 1.00 95.19 73 LEU A N 1
ATOM 574 C CA . LEU A 1 73 ? 11.168 1.132 -25.035 1.00 95.19 73 LEU A CA 1
ATOM 575 C C . LEU A 1 73 ? 11.800 -0.259 -24.901 1.00 95.19 73 LEU A C 1
ATOM 577 O O . LEU A 1 73 ? 11.859 -1.003 -25.883 1.00 95.19 73 LEU A O 1
ATOM 581 N N . TYR A 1 74 ? 12.260 -0.627 -23.704 1.00 94.62 74 TYR A N 1
ATOM 582 C CA . TYR A 1 74 ? 12.838 -1.949 -23.464 1.00 94.62 74 TYR A CA 1
ATOM 583 C C . TYR A 1 74 ? 11.792 -3.059 -23.527 1.00 94.62 74 TYR A C 1
ATOM 585 O O . TYR A 1 74 ? 12.062 -4.117 -24.095 1.00 94.62 74 TYR A O 1
ATOM 593 N N . LEU A 1 75 ? 10.585 -2.816 -23.011 1.00 91.50 75 LEU A N 1
ATOM 594 C CA . LEU A 1 75 ? 9.478 -3.764 -23.128 1.00 91.50 75 LEU A CA 1
ATOM 595 C C . LEU A 1 75 ? 9.079 -3.994 -24.593 1.00 91.50 75 LEU A C 1
ATOM 597 O O . LEU A 1 75 ? 8.941 -5.147 -25.003 1.00 91.50 75 LEU A O 1
ATOM 601 N N . ASP A 1 76 ? 8.954 -2.927 -25.386 1.00 91.75 76 ASP A N 1
ATOM 602 C CA . ASP A 1 76 ? 8.654 -3.010 -26.825 1.00 91.75 76 ASP A CA 1
ATOM 603 C C . ASP A 1 76 ? 9.775 -3.717 -27.609 1.00 91.75 76 ASP A C 1
ATOM 605 O O . ASP A 1 76 ? 9.525 -4.476 -28.544 1.00 91.75 76 ASP A O 1
ATOM 609 N N . SER A 1 77 ? 11.025 -3.542 -27.172 1.00 90.81 77 SER A N 1
ATOM 610 C CA . SER A 1 77 ? 12.204 -4.180 -27.771 1.00 90.81 77 SER A CA 1
ATOM 611 C C . SER A 1 77 ? 12.460 -5.609 -27.276 1.00 90.81 77 SER A C 1
ATOM 613 O O . SER A 1 77 ? 13.520 -6.161 -27.567 1.00 90.81 77 SER A O 1
ATOM 615 N N . GLN A 1 78 ? 11.519 -6.210 -26.535 1.00 91.75 78 GLN A N 1
ATOM 616 C CA . GLN A 1 78 ? 11.635 -7.554 -25.950 1.00 91.75 78 GLN A CA 1
ATOM 617 C C . GLN A 1 78 ? 12.878 -7.737 -25.058 1.00 91.75 78 GLN A C 1
ATOM 619 O O . GLN A 1 78 ? 13.461 -8.816 -25.010 1.00 91.75 78 GLN A O 1
ATOM 624 N N . GLN A 1 79 ? 13.266 -6.688 -24.329 1.00 91.31 79 GLN A N 1
ATOM 625 C CA . GLN A 1 79 ? 14.362 -6.690 -23.350 1.00 91.31 79 GLN A CA 1
ATOM 626 C C . GLN A 1 79 ? 13.814 -6.412 -21.938 1.00 91.31 79 GLN A C 1
ATOM 628 O O . GLN A 1 79 ? 14.126 -5.384 -21.329 1.00 91.31 79 GLN A O 1
ATOM 633 N N . PRO A 1 80 ? 12.932 -7.277 -21.408 1.00 92.25 80 PRO A N 1
ATOM 634 C CA . PRO A 1 80 ? 12.230 -7.014 -20.157 1.00 92.25 80 PRO A CA 1
ATOM 635 C C . PRO A 1 80 ? 13.165 -6.935 -18.937 1.00 92.25 80 PRO A C 1
ATOM 637 O O . PRO A 1 80 ? 12.831 -6.262 -17.965 1.00 92.25 80 PRO A O 1
ATOM 640 N N . GLU A 1 81 ? 14.351 -7.541 -18.989 1.00 90.94 81 GLU A N 1
ATOM 641 C CA . GLU A 1 81 ? 15.364 -7.465 -17.933 1.00 90.94 81 GLU A CA 1
ATOM 642 C C . GLU A 1 81 ? 15.925 -6.047 -17.785 1.00 90.94 81 GLU A C 1
ATOM 644 O O . GLU A 1 81 ? 16.145 -5.589 -16.665 1.00 90.94 81 GLU A O 1
ATOM 649 N N . LEU A 1 82 ? 16.094 -5.318 -18.893 1.00 91.69 82 LEU A N 1
ATOM 650 C CA . LEU A 1 82 ? 16.480 -3.907 -18.851 1.00 91.69 82 LEU A CA 1
ATOM 651 C C . LEU A 1 82 ? 15.351 -3.035 -18.305 1.00 91.69 82 LEU A C 1
ATOM 653 O O . LEU A 1 82 ? 15.605 -2.139 -17.503 1.00 91.69 82 LEU A O 1
ATOM 657 N N . ALA A 1 83 ? 14.100 -3.334 -18.663 1.00 93.69 83 ALA A N 1
ATOM 658 C CA . ALA A 1 83 ? 12.951 -2.639 -18.089 1.00 93.69 83 ALA A CA 1
ATOM 659 C C . ALA A 1 83 ? 12.884 -2.813 -16.561 1.00 93.69 83 ALA A C 1
ATOM 661 O O . ALA A 1 83 ? 12.584 -1.853 -15.857 1.00 93.69 83 ALA A O 1
ATOM 662 N N . VAL A 1 84 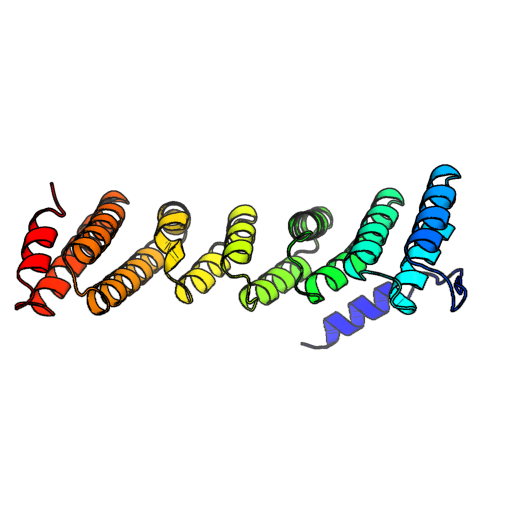? 13.225 -3.993 -16.024 1.00 92.56 84 VAL A N 1
ATOM 663 C CA . VAL A 1 84 ? 13.305 -4.222 -14.567 1.00 92.56 84 VAL A CA 1
ATOM 664 C C . VAL A 1 84 ? 14.312 -3.286 -13.892 1.00 92.56 84 VAL A C 1
ATOM 666 O O . VAL A 1 84 ? 14.036 -2.797 -12.796 1.00 92.56 84 VAL A O 1
ATOM 669 N N . ILE A 1 85 ? 15.465 -3.025 -14.518 1.00 90.94 85 ILE A N 1
ATOM 670 C CA . ILE A 1 85 ? 16.475 -2.102 -13.973 1.00 90.94 85 ILE A CA 1
ATOM 671 C C . ILE A 1 85 ? 15.891 -0.692 -13.860 1.00 90.94 85 ILE A C 1
ATOM 673 O O . ILE A 1 85 ? 15.992 -0.066 -12.804 1.00 90.94 85 ILE A O 1
ATOM 677 N N . GLU A 1 86 ? 15.247 -0.215 -14.922 1.00 92.00 86 GLU A N 1
ATOM 678 C CA . GLU A 1 86 ? 14.690 1.139 -14.958 1.00 92.00 86 GLU A CA 1
ATOM 679 C C . GLU A 1 86 ? 13.487 1.293 -14.021 1.00 92.00 86 GLU A C 1
ATOM 681 O O . GLU A 1 86 ? 13.405 2.274 -13.282 1.00 92.00 86 GLU A O 1
ATOM 686 N N . PHE A 1 87 ? 12.590 0.303 -13.952 1.00 92.19 87 PHE A N 1
ATOM 687 C CA . PHE A 1 87 ? 11.490 0.322 -12.986 1.00 92.19 87 PHE A CA 1
ATOM 688 C C . PHE A 1 87 ? 11.987 0.301 -11.543 1.00 92.19 87 PHE A C 1
ATOM 690 O O . PHE A 1 87 ? 11.428 0.986 -10.689 1.00 92.19 87 PHE A O 1
ATOM 697 N N . ARG A 1 88 ? 13.064 -0.434 -11.252 1.00 89.75 88 ARG A N 1
ATOM 698 C CA . ARG A 1 88 ? 13.693 -0.390 -9.929 1.00 89.75 88 ARG A CA 1
ATOM 699 C C . ARG A 1 88 ? 14.227 1.007 -9.619 1.00 89.75 88 ARG A C 1
ATOM 701 O O . ARG A 1 88 ? 14.073 1.461 -8.488 1.00 89.75 88 ARG A O 1
ATOM 708 N N . ALA A 1 89 ? 14.836 1.679 -10.594 1.00 88.94 89 ALA A N 1
ATOM 709 C CA . ALA A 1 89 ? 15.305 3.050 -10.424 1.00 88.94 89 ALA A CA 1
ATOM 710 C C . ALA A 1 89 ? 14.133 4.012 -10.156 1.00 88.94 89 ALA A C 1
ATOM 712 O O . ALA A 1 89 ? 14.210 4.795 -9.213 1.00 88.94 89 ALA A O 1
ATOM 713 N N . LEU A 1 90 ? 13.023 3.884 -10.893 1.00 88.50 90 LEU A N 1
ATOM 714 C CA . LEU A 1 90 ? 11.783 4.627 -10.628 1.00 88.50 90 LEU A CA 1
ATOM 715 C C . LEU A 1 90 ? 11.268 4.384 -9.208 1.00 88.50 90 LEU A C 1
ATOM 717 O O . LEU A 1 90 ? 10.989 5.328 -8.476 1.00 88.50 90 LEU A O 1
ATOM 721 N N . PHE A 1 91 ? 11.206 3.125 -8.785 1.00 85.50 91 PHE A N 1
ATOM 722 C CA . PHE A 1 91 ? 10.739 2.757 -7.452 1.00 85.50 91 PHE A CA 1
ATOM 723 C C . PHE A 1 91 ? 11.628 3.339 -6.334 1.00 85.50 91 PHE A C 1
ATOM 725 O O . PHE A 1 91 ? 11.151 3.678 -5.254 1.00 85.50 91 PHE A O 1
ATOM 732 N N . GLN A 1 92 ? 12.931 3.501 -6.586 1.00 83.19 92 GLN A N 1
ATOM 733 C CA . GLN A 1 92 ? 13.869 4.146 -5.657 1.00 83.19 92 GLN A CA 1
ATOM 734 C C . GLN A 1 92 ? 13.712 5.667 -5.575 1.00 83.19 92 GLN A C 1
ATOM 736 O O . GLN A 1 92 ? 14.094 6.245 -4.559 1.00 83.19 92 GLN A O 1
ATOM 741 N N . LEU A 1 93 ? 13.124 6.306 -6.589 1.00 81.56 93 LEU A N 1
ATOM 742 C CA . LEU A 1 93 ? 12.732 7.717 -6.528 1.00 81.56 93 LEU A CA 1
ATOM 743 C C . LEU A 1 93 ? 11.474 7.946 -5.669 1.00 81.56 93 LEU A C 1
ATOM 745 O O . LEU A 1 93 ? 10.989 9.071 -5.603 1.00 81.56 93 LEU A O 1
ATOM 749 N N . ASP A 1 94 ? 10.952 6.895 -5.020 1.00 71.75 94 ASP A N 1
ATOM 750 C CA . ASP A 1 94 ? 9.748 6.911 -4.175 1.00 71.75 94 ASP A CA 1
ATOM 751 C C . ASP A 1 94 ? 8.501 7.418 -4.922 1.00 71.75 94 ASP A C 1
ATOM 753 O O . ASP A 1 94 ? 7.564 7.952 -4.331 1.00 71.75 94 ASP A O 1
ATOM 757 N N . THR A 1 95 ? 8.475 7.222 -6.246 1.00 78.88 95 THR A N 1
ATOM 758 C CA . THR A 1 95 ? 7.250 7.336 -7.036 1.00 78.88 95 THR A CA 1
ATOM 759 C C . THR A 1 95 ? 6.556 5.984 -7.083 1.00 78.88 95 THR A C 1
ATOM 761 O O . THR A 1 95 ? 7.114 4.992 -7.554 1.00 78.88 95 THR A O 1
ATOM 764 N N . LEU A 1 96 ? 5.314 5.942 -6.599 1.00 81.75 96 LEU A N 1
ATOM 765 C CA . LEU A 1 96 ? 4.488 4.739 -6.675 1.00 81.75 96 LEU A CA 1
ATOM 766 C C . LEU A 1 96 ? 3.650 4.657 -7.954 1.00 81.75 96 LEU A C 1
ATOM 768 O O . LEU A 1 96 ? 3.028 3.623 -8.182 1.00 81.75 96 LEU A O 1
ATOM 772 N N . VAL A 1 97 ? 3.684 5.694 -8.800 1.00 83.50 97 VAL A N 1
ATOM 773 C CA . VAL A 1 97 ? 2.844 5.842 -10.005 1.00 83.50 97 VAL A CA 1
ATOM 774 C C . VAL A 1 97 ? 2.964 4.651 -10.960 1.00 83.50 97 VAL A C 1
ATOM 776 O O . VAL A 1 97 ? 1.991 4.313 -11.618 1.00 83.50 97 VAL A O 1
ATOM 779 N N . PHE A 1 98 ? 4.133 4.009 -11.008 1.00 85.38 98 PHE A N 1
ATOM 780 C CA . PHE A 1 98 ? 4.441 2.918 -11.941 1.00 85.38 98 PHE A CA 1
ATOM 781 C C . PHE A 1 98 ? 4.654 1.563 -11.245 1.00 85.38 98 PHE A C 1
ATOM 783 O O . PHE A 1 98 ? 5.326 0.671 -11.773 1.00 85.38 98 PHE A O 1
ATOM 790 N N . SER A 1 99 ? 4.181 1.429 -10.000 1.00 87.88 99 SER A N 1
ATOM 791 C CA . SER A 1 99 ? 4.446 0.235 -9.188 1.00 87.88 99 SER A CA 1
ATOM 792 C C . SER A 1 99 ? 3.698 -0.989 -9.701 1.00 87.88 99 SER A C 1
ATOM 794 O O . SER A 1 99 ? 4.253 -2.084 -9.660 1.00 87.88 99 SER A O 1
ATOM 796 N N . ASP A 1 100 ? 2.474 -0.820 -10.205 1.00 88.44 100 ASP A N 1
ATOM 797 C CA . ASP A 1 100 ? 1.679 -1.929 -10.737 1.00 88.44 100 ASP A CA 1
ATOM 798 C C . ASP A 1 100 ? 2.368 -2.570 -11.948 1.00 88.44 100 ASP A C 1
ATOM 800 O O . ASP A 1 100 ? 2.530 -3.792 -11.995 1.00 88.44 100 ASP A O 1
ATOM 804 N N . GLU A 1 101 ? 2.869 -1.760 -12.888 1.00 89.31 101 GLU A N 1
ATOM 805 C CA . GLU A 1 101 ? 3.633 -2.247 -14.037 1.00 89.31 101 GLU A CA 1
ATOM 806 C C . GLU A 1 101 ? 4.916 -2.954 -13.601 1.00 89.31 101 GLU A C 1
ATOM 808 O O . GLU A 1 101 ? 5.272 -3.995 -14.164 1.00 89.31 101 GLU A O 1
ATOM 813 N N . TYR A 1 102 ? 5.599 -2.426 -12.582 1.00 92.12 102 TYR A N 1
ATOM 814 C CA . TYR A 1 102 ? 6.810 -3.042 -12.054 1.00 92.12 102 TYR A CA 1
ATOM 815 C C . TYR A 1 102 ? 6.529 -4.409 -11.417 1.00 92.12 102 TYR A C 1
ATOM 817 O O . TYR A 1 102 ? 7.189 -5.393 -11.760 1.00 92.12 102 TYR A O 1
ATOM 825 N N . PHE A 1 103 ? 5.536 -4.508 -10.531 1.00 92.88 103 PHE A N 1
ATOM 826 C CA . PHE A 1 103 ? 5.191 -5.770 -9.873 1.00 92.88 103 PHE A CA 1
ATOM 827 C C . PHE A 1 103 ? 4.674 -6.814 -10.869 1.00 92.88 103 PHE A C 1
ATOM 829 O O . PHE A 1 103 ? 5.099 -7.971 -10.795 1.00 92.88 103 PHE A O 1
ATOM 836 N N . ALA A 1 104 ? 3.847 -6.411 -11.839 1.00 91.75 104 ALA A N 1
ATOM 837 C CA . ALA A 1 104 ? 3.380 -7.291 -12.909 1.00 91.75 104 ALA A CA 1
ATOM 838 C C . ALA A 1 104 ? 4.539 -7.797 -13.786 1.00 91.75 104 ALA A C 1
ATOM 840 O O . ALA A 1 104 ? 4.561 -8.963 -14.191 1.00 91.75 104 ALA A O 1
ATOM 841 N N . LEU A 1 105 ? 5.535 -6.945 -14.062 1.00 93.94 105 LEU A N 1
ATOM 842 C CA . LEU A 1 105 ? 6.728 -7.340 -14.806 1.00 93.94 105 LEU A CA 1
ATOM 843 C C . LEU A 1 105 ? 7.558 -8.377 -14.042 1.00 93.94 105 LEU A C 1
ATOM 845 O O . LEU A 1 105 ? 7.953 -9.381 -14.634 1.00 93.94 105 LEU A O 1
ATOM 849 N N . LEU A 1 106 ? 7.803 -8.155 -12.748 1.00 94.38 106 LEU A N 1
ATOM 850 C CA . LEU A 1 106 ? 8.561 -9.091 -11.912 1.00 94.38 106 LEU A CA 1
ATOM 851 C C . LEU A 1 106 ? 7.874 -10.456 -11.820 1.00 94.38 106 LEU A C 1
ATOM 853 O O . LEU A 1 106 ? 8.538 -11.481 -11.958 1.00 94.38 106 LEU A O 1
ATOM 857 N N . GLU A 1 107 ? 6.553 -10.474 -11.639 1.00 93.69 107 GLU A N 1
ATOM 858 C CA . GLU A 1 107 ? 5.758 -11.704 -11.627 1.00 93.69 107 GLU A CA 1
ATOM 859 C C . GLU A 1 107 ? 5.846 -12.448 -12.963 1.00 93.69 107 GLU A C 1
ATOM 861 O O . GLU A 1 107 ? 6.156 -13.639 -12.993 1.00 93.69 107 GLU A O 1
ATOM 866 N N . ARG A 1 108 ? 5.674 -11.739 -14.085 1.00 93.94 108 ARG A N 1
ATOM 867 C CA . ARG A 1 108 ? 5.774 -12.325 -15.430 1.00 93.94 108 ARG A CA 1
ATOM 868 C C . ARG A 1 108 ? 7.141 -12.960 -15.705 1.00 93.94 108 ARG A C 1
ATOM 870 O O . ARG A 1 108 ? 7.211 -13.942 -16.440 1.00 93.94 108 ARG A O 1
ATOM 877 N N . LEU A 1 109 ? 8.212 -12.397 -15.148 1.00 93.62 109 LEU A N 1
ATOM 878 C CA . LEU A 1 109 ? 9.579 -12.908 -15.294 1.00 93.62 109 LEU A CA 1
ATOM 879 C C . LEU A 1 109 ? 9.962 -13.956 -14.235 1.00 93.62 109 LEU A C 1
ATOM 881 O O . LEU A 1 109 ? 11.046 -14.529 -14.315 1.00 93.62 109 LEU A O 1
ATOM 885 N N . GLY A 1 110 ? 9.106 -14.216 -13.242 1.00 93.69 110 GLY A N 1
ATOM 886 C CA . GLY A 1 110 ? 9.413 -15.121 -12.131 1.00 93.69 110 GLY A CA 1
ATOM 887 C C . GLY A 1 110 ? 10.468 -14.580 -11.156 1.00 93.69 110 GLY A C 1
ATOM 888 O O . GLY A 1 110 ? 11.137 -15.356 -10.472 1.00 93.69 110 GLY A O 1
ATOM 889 N N . TYR A 1 111 ? 10.640 -13.257 -11.083 1.00 94.44 111 TYR A N 1
ATOM 890 C CA . TYR A 1 111 ? 11.620 -12.578 -10.225 1.00 94.44 111 TYR A CA 1
ATOM 891 C C . TYR A 1 111 ? 11.078 -12.402 -8.798 1.00 94.44 111 TYR A C 1
ATOM 893 O O . TYR A 1 111 ? 10.929 -11.295 -8.277 1.00 94.44 111 TYR A O 1
ATOM 901 N N . GLU A 1 112 ? 10.741 -13.520 -8.153 1.00 92.25 112 GLU A N 1
ATOM 902 C CA . GLU A 1 112 ? 10.060 -13.525 -6.851 1.00 92.25 112 GLU A CA 1
ATOM 903 C C . GLU A 1 112 ? 10.895 -12.905 -5.725 1.00 92.25 112 GLU A C 1
ATOM 905 O O . GLU A 1 112 ? 10.354 -12.257 -4.828 1.00 92.25 112 GLU A O 1
ATOM 910 N N . LYS A 1 113 ? 12.226 -13.056 -5.762 1.00 91.31 113 LYS A N 1
ATOM 911 C CA . LYS A 1 113 ? 13.110 -12.484 -4.732 1.00 91.31 113 LYS A CA 1
ATOM 912 C C . LYS A 1 113 ? 13.135 -10.961 -4.804 1.00 91.31 113 LYS A C 1
ATOM 914 O O . LYS A 1 113 ? 13.093 -10.291 -3.776 1.00 91.31 113 LYS A O 1
ATOM 919 N N . GLU A 1 114 ? 13.196 -10.422 -6.011 1.00 89.75 114 GLU A N 1
ATOM 920 C CA . GLU A 1 114 ? 13.148 -8.998 -6.308 1.00 89.75 114 GLU A CA 1
ATOM 921 C C . GLU A 1 114 ? 11.789 -8.419 -5.950 1.00 89.75 114 GLU A C 1
ATOM 923 O O . GLU A 1 114 ? 11.721 -7.355 -5.336 1.00 89.75 114 GLU A O 1
ATOM 928 N N . ARG A 1 115 ? 10.720 -9.143 -6.289 1.00 92.50 115 ARG A N 1
ATOM 929 C CA . ARG A 1 115 ? 9.346 -8.764 -5.965 1.00 92.50 115 ARG A CA 1
ATOM 930 C C . ARG A 1 115 ? 9.165 -8.650 -4.455 1.00 92.50 115 ARG A C 1
ATOM 932 O O . ARG A 1 115 ? 8.687 -7.635 -3.957 1.00 92.50 115 ARG A O 1
ATOM 939 N N . GLU A 1 116 ? 9.636 -9.647 -3.713 1.00 92.06 116 GLU A N 1
ATOM 940 C CA . GLU A 1 116 ? 9.606 -9.644 -2.252 1.00 92.06 116 GLU A CA 1
ATOM 941 C C . GLU A 1 116 ? 10.494 -8.539 -1.650 1.00 92.06 116 GLU A C 1
ATOM 943 O O . GLU A 1 116 ? 10.107 -7.872 -0.690 1.00 92.06 116 GLU A O 1
ATOM 948 N N . ALA A 1 117 ? 11.669 -8.274 -2.226 1.00 90.88 117 ALA A N 1
ATOM 949 C CA . ALA A 1 117 ? 12.517 -7.159 -1.806 1.00 90.88 117 ALA A CA 1
ATOM 950 C C . ALA A 1 117 ? 11.834 -5.794 -2.018 1.00 90.88 117 ALA A C 1
ATOM 952 O O . ALA A 1 117 ? 11.918 -4.932 -1.139 1.00 90.88 117 ALA A O 1
ATOM 953 N N . ALA A 1 118 ? 11.122 -5.616 -3.134 1.00 91.06 118 ALA A N 1
ATOM 954 C CA . ALA A 1 118 ? 10.355 -4.408 -3.419 1.00 91.06 118 ALA A CA 1
ATOM 955 C C . ALA A 1 118 ? 9.201 -4.216 -2.420 1.00 91.06 118 ALA A C 1
ATOM 957 O O . ALA A 1 118 ? 9.050 -3.119 -1.885 1.00 91.06 118 ALA A O 1
ATOM 958 N N . PHE A 1 119 ? 8.462 -5.272 -2.058 1.00 92.69 119 PHE A N 1
ATOM 959 C CA . PHE A 1 119 ? 7.448 -5.187 -0.995 1.00 92.69 119 PHE A CA 1
ATOM 960 C C . PHE A 1 119 ? 8.049 -4.830 0.370 1.00 92.69 119 PHE A C 1
ATOM 962 O O . PHE A 1 119 ? 7.504 -3.994 1.088 1.00 92.69 119 PHE A O 1
ATOM 969 N N . ASN A 1 120 ? 9.211 -5.388 0.715 1.00 90.44 120 ASN A N 1
ATOM 970 C CA . ASN A 1 120 ? 9.911 -5.043 1.957 1.00 90.44 120 ASN A CA 1
ATOM 971 C C . ASN A 1 120 ? 10.393 -3.583 1.994 1.00 90.44 120 ASN A C 1
ATOM 973 O O . ASN A 1 120 ? 10.473 -2.982 3.070 1.00 90.44 120 ASN A O 1
ATOM 977 N N . GLN A 1 121 ? 10.739 -3.010 0.840 1.00 88.19 121 GLN A N 1
ATOM 978 C CA . GLN A 1 121 ? 11.021 -1.582 0.714 1.00 88.19 121 GLN A CA 1
ATOM 979 C C . GLN A 1 121 ? 9.732 -0.758 0.835 1.00 88.19 121 GLN A C 1
ATOM 981 O O . GLN A 1 121 ? 9.717 0.217 1.585 1.00 88.19 121 GLN A O 1
ATOM 986 N N . LEU A 1 122 ? 8.647 -1.185 0.184 1.00 89.81 122 LEU A N 1
ATOM 987 C CA . LEU A 1 122 ? 7.341 -0.527 0.238 1.00 89.81 122 LEU A CA 1
ATOM 988 C C . LEU A 1 122 ? 6.801 -0.424 1.670 1.00 89.81 122 LEU A C 1
ATOM 990 O O . LEU A 1 122 ? 6.300 0.624 2.063 1.00 89.81 122 LEU A O 1
ATOM 994 N N . SER A 1 123 ? 7.001 -1.455 2.500 1.00 86.94 123 SER A N 1
ATOM 995 C CA . SER A 1 123 ? 6.612 -1.432 3.920 1.00 86.94 123 SER A CA 1
ATOM 996 C C . SER A 1 123 ? 7.334 -0.366 4.743 1.00 86.94 123 SER A C 1
ATOM 998 O O . SER A 1 123 ? 6.959 -0.124 5.887 1.00 86.94 123 SER A O 1
ATOM 1000 N N . LYS A 1 124 ? 8.382 0.257 4.202 1.00 84.94 124 LYS A N 1
ATOM 1001 C CA . LYS A 1 124 ? 9.123 1.356 4.833 1.00 84.94 124 LYS A CA 1
ATOM 1002 C C . LYS A 1 124 ? 8.786 2.716 4.219 1.00 84.94 124 LYS A C 1
ATOM 1004 O O . LYS A 1 124 ? 9.297 3.717 4.716 1.00 84.94 124 LYS A O 1
ATOM 1009 N N . SER A 1 125 ? 7.961 2.755 3.173 1.00 81.62 125 SER A N 1
ATOM 1010 C CA . SER A 1 125 ? 7.576 3.989 2.493 1.00 81.62 125 SER A CA 1
ATOM 1011 C C . SER A 1 125 ? 6.708 4.880 3.388 1.00 81.62 125 SER A C 1
ATOM 1013 O O . SER A 1 125 ? 6.069 4.423 4.343 1.00 81.62 125 SER A O 1
ATOM 1015 N N . TYR A 1 126 ? 6.717 6.175 3.077 1.00 81.44 126 TYR A N 1
ATOM 1016 C CA . TYR A 1 126 ? 5.836 7.170 3.680 1.00 81.44 126 TYR A CA 1
ATOM 1017 C C . TYR A 1 126 ? 4.404 7.088 3.121 1.00 81.44 126 TYR A C 1
ATOM 1019 O O . TYR A 1 126 ? 3.450 7.451 3.807 1.00 81.44 126 TYR A O 1
ATOM 1027 N N . TRP A 1 127 ? 4.240 6.559 1.907 1.00 83.19 127 TRP A N 1
ATOM 1028 C CA . TRP A 1 127 ? 2.965 6.440 1.195 1.00 83.19 127 TRP A CA 1
ATOM 1029 C C . TRP A 1 127 ? 2.150 5.231 1.681 1.00 83.19 127 TRP A C 1
ATOM 1031 O O . TRP A 1 127 ? 1.940 4.263 0.953 1.00 83.19 127 TRP A O 1
ATOM 1041 N N . VAL A 1 128 ? 1.727 5.257 2.950 1.00 84.50 128 VAL A N 1
ATOM 1042 C CA . VAL A 1 128 ? 1.103 4.107 3.636 1.00 84.50 128 VAL A CA 1
ATOM 1043 C C . VAL A 1 128 ? -0.148 3.597 2.912 1.00 84.50 128 VAL A C 1
ATOM 1045 O O . VAL A 1 128 ? -0.277 2.390 2.726 1.00 84.50 128 VAL A O 1
ATOM 1048 N N . GLN A 1 129 ? -1.033 4.492 2.467 1.00 86.56 129 GLN A N 1
ATOM 1049 C CA . GLN A 1 129 ? -2.302 4.115 1.829 1.00 86.56 129 GLN A CA 1
ATOM 1050 C C . GLN A 1 129 ? -2.079 3.468 0.457 1.00 86.56 129 GLN A C 1
ATOM 1052 O O . GLN A 1 129 ? -2.577 2.379 0.187 1.00 86.56 129 GLN A O 1
ATOM 1057 N N . GLN A 1 130 ? -1.236 4.080 -0.379 1.00 87.44 130 GLN A N 1
ATOM 1058 C CA . GLN A 1 130 ? -0.877 3.533 -1.691 1.00 87.44 130 GLN A CA 1
ATOM 1059 C C . GLN A 1 130 ? -0.125 2.201 -1.551 1.00 87.44 130 GLN A C 1
ATOM 1061 O O . GLN A 1 130 ? -0.340 1.266 -2.320 1.00 87.44 130 GLN A O 1
ATOM 1066 N N . ALA A 1 131 ? 0.732 2.079 -0.533 1.00 90.12 131 ALA A N 1
ATOM 1067 C CA . ALA A 1 131 ? 1.382 0.818 -0.203 1.00 90.12 131 ALA A CA 1
ATOM 1068 C C . ALA A 1 131 ? 0.368 -0.278 0.165 1.00 90.12 131 ALA A C 1
ATOM 1070 O O . ALA A 1 131 ? 0.529 -1.422 -0.257 1.00 90.12 131 ALA A O 1
ATOM 1071 N N . ASN A 1 132 ? -0.684 0.061 0.916 1.00 92.50 132 ASN A N 1
ATOM 1072 C CA . ASN A 1 132 ? -1.728 -0.885 1.308 1.00 92.50 132 ASN A CA 1
ATOM 1073 C C . ASN A 1 132 ? -2.535 -1.396 0.112 1.00 92.50 132 ASN A C 1
ATOM 1075 O O . ASN A 1 132 ? -2.756 -2.605 0.017 1.00 92.50 132 ASN A O 1
ATOM 1079 N N . GLU A 1 133 ? -2.884 -0.521 -0.833 1.00 91.44 133 GLU A N 1
ATOM 1080 C CA . GLU A 1 133 ? -3.532 -0.915 -2.091 1.00 91.44 133 GLU A CA 1
ATOM 1081 C C . GLU A 1 133 ? -2.659 -1.906 -2.874 1.00 91.44 133 GLU A C 1
ATOM 1083 O O . GLU A 1 133 ? -3.125 -2.973 -3.279 1.00 91.44 133 GLU A O 1
ATOM 1088 N N . LEU A 1 134 ? -1.360 -1.613 -3.004 1.00 92.25 134 LEU A N 1
ATOM 1089 C CA . LEU A 1 134 ? -0.403 -2.498 -3.669 1.00 92.25 134 LEU A CA 1
ATOM 1090 C C . LEU A 1 134 ? -0.273 -3.851 -2.958 1.00 92.25 134 LEU A C 1
ATOM 1092 O O . LEU A 1 134 ? -0.257 -4.890 -3.625 1.00 92.25 134 LEU A O 1
ATOM 1096 N N . PHE A 1 135 ? -0.209 -3.877 -1.622 1.00 94.38 135 PHE A N 1
ATOM 1097 C CA . PHE A 1 135 ? -0.181 -5.134 -0.872 1.00 94.38 135 PHE A CA 1
ATOM 1098 C C . PHE A 1 135 ? -1.463 -5.942 -1.071 1.00 94.38 135 PHE A C 1
ATOM 1100 O O . PHE A 1 135 ? -1.378 -7.152 -1.276 1.00 94.38 135 PHE A O 1
ATOM 1107 N N . ALA A 1 136 ? -2.630 -5.298 -1.045 1.00 92.94 136 ALA A N 1
ATOM 1108 C CA . ALA A 1 136 ? -3.912 -5.966 -1.230 1.00 92.94 136 ALA A CA 1
ATOM 1109 C C . ALA A 1 136 ? -4.053 -6.551 -2.645 1.00 92.94 136 ALA A C 1
ATOM 1111 O O . ALA A 1 136 ? -4.355 -7.737 -2.791 1.00 92.94 136 ALA A O 1
ATOM 1112 N N . ASN A 1 137 ? -3.738 -5.764 -3.677 1.00 91.69 137 ASN A N 1
ATOM 1113 C CA . ASN A 1 137 ? -3.792 -6.194 -5.078 1.00 91.69 137 ASN A CA 1
ATOM 1114 C C . ASN A 1 137 ? -2.842 -7.367 -5.366 1.00 91.69 137 ASN A C 1
ATOM 1116 O O . ASN A 1 137 ? -3.147 -8.232 -6.185 1.00 91.69 137 ASN A O 1
ATOM 1120 N N . ASN A 1 138 ? -1.712 -7.428 -4.656 1.00 91.69 138 ASN A N 1
ATOM 1121 C CA . ASN A 1 138 ? -0.715 -8.491 -4.787 1.00 91.69 138 ASN A CA 1
ATOM 1122 C C . ASN A 1 138 ? -0.844 -9.600 -3.724 1.00 91.69 138 ASN A C 1
ATOM 1124 O O . ASN A 1 138 ? 0.053 -10.435 -3.602 1.00 91.69 138 ASN A O 1
ATOM 1128 N N . GLN A 1 139 ? -1.931 -9.616 -2.944 1.00 92.62 139 GLN A N 1
ATOM 1129 C CA . GLN A 1 139 ? -2.203 -10.617 -1.902 1.00 92.62 139 GLN A CA 1
ATOM 1130 C C . GLN A 1 139 ? -1.086 -10.759 -0.847 1.00 92.62 139 GLN A C 1
ATOM 1132 O O . GLN A 1 139 ? -0.848 -11.827 -0.277 1.00 92.62 139 GLN A O 1
ATOM 1137 N N . LYS A 1 140 ? -0.374 -9.666 -0.560 1.00 93.94 140 LYS A N 1
ATOM 1138 C CA . LYS A 1 140 ? 0.695 -9.590 0.445 1.00 93.94 140 LYS A CA 1
ATOM 1139 C C . LYS A 1 140 ? 0.124 -9.235 1.816 1.00 93.94 140 LYS A C 1
ATOM 1141 O O . LYS A 1 140 ? 0.423 -8.195 2.399 1.00 93.94 140 LYS A O 1
ATOM 1146 N N . TRP A 1 141 ? -0.698 -10.137 2.350 1.00 92.94 141 TRP A N 1
ATOM 1147 C CA . TRP A 1 141 ? -1.467 -9.928 3.586 1.00 92.94 141 TRP A CA 1
ATOM 1148 C C . TRP A 1 141 ? -0.604 -9.680 4.821 1.00 92.94 141 TRP A C 1
ATOM 1150 O O . TRP A 1 141 ? -0.964 -8.869 5.670 1.00 92.94 141 TRP A O 1
ATOM 1160 N N . HIS A 1 142 ? 0.560 -10.328 4.903 1.00 90.44 142 HIS A N 1
ATOM 1161 C CA . HIS A 1 142 ? 1.504 -10.095 5.994 1.00 90.44 142 HIS A CA 1
ATOM 1162 C C . HIS A 1 142 ? 2.023 -8.648 5.993 1.00 90.44 142 HIS A C 1
ATOM 1164 O O . HIS A 1 142 ? 1.979 -7.976 7.025 1.00 90.44 142 HIS A O 1
ATOM 1170 N N . HIS A 1 143 ? 2.449 -8.137 4.831 1.00 92.19 143 HIS A N 1
ATOM 1171 C CA . HIS A 1 143 ? 2.892 -6.749 4.679 1.00 92.19 143 HIS A CA 1
ATOM 1172 C C . HIS A 1 143 ? 1.755 -5.765 4.952 1.00 92.19 143 HIS A C 1
ATOM 1174 O O . HIS A 1 143 ? 1.965 -4.803 5.689 1.00 92.19 143 HIS A O 1
ATOM 1180 N N . LEU A 1 144 ? 0.550 -6.041 4.439 1.00 93.44 144 LEU A N 1
ATOM 1181 C CA . LEU A 1 144 ? -0.643 -5.229 4.691 1.00 93.44 144 LEU A CA 1
ATOM 1182 C C . LEU A 1 144 ? -0.958 -5.137 6.192 1.00 93.44 144 LEU A C 1
ATOM 1184 O O . LEU A 1 144 ? -1.125 -4.042 6.725 1.00 93.44 144 LEU A O 1
ATOM 1188 N N . SER A 1 145 ? -0.965 -6.270 6.902 1.00 90.44 145 SER A N 1
ATOM 1189 C CA . SER A 1 145 ? -1.228 -6.302 8.345 1.00 90.44 145 SER A CA 1
ATOM 1190 C C . SER A 1 145 ? -0.182 -5.521 9.144 1.00 90.44 145 SER A C 1
ATOM 1192 O O . SER A 1 145 ? -0.543 -4.809 10.083 1.00 90.44 145 SER A O 1
ATOM 1194 N N . ILE A 1 146 ? 1.105 -5.640 8.799 1.00 89.06 146 ILE A N 1
ATOM 1195 C CA . ILE A 1 146 ? 2.169 -4.867 9.454 1.00 89.06 146 ILE A CA 1
ATOM 1196 C C . ILE A 1 146 ? 1.963 -3.375 9.201 1.00 89.06 146 ILE A C 1
ATOM 1198 O O . ILE A 1 146 ? 2.095 -2.574 10.128 1.00 89.06 146 ILE A O 1
ATOM 1202 N N . ASN A 1 147 ? 1.627 -2.987 7.973 1.00 90.12 147 ASN A N 1
ATOM 1203 C CA . ASN A 1 147 ? 1.511 -1.580 7.622 1.00 90.12 147 ASN A CA 1
ATOM 1204 C C . ASN A 1 147 ? 0.291 -0.924 8.296 1.00 90.12 147 ASN A C 1
ATOM 1206 O O . ASN A 1 147 ? 0.433 0.138 8.900 1.00 90.12 147 ASN A O 1
ATOM 1210 N N . ILE A 1 148 ? -0.857 -1.610 8.343 1.00 90.19 148 ILE A N 1
ATOM 1211 C CA . ILE A 1 148 ? -2.039 -1.162 9.104 1.00 90.19 148 ILE A CA 1
ATOM 1212 C C . ILE A 1 148 ? -1.755 -1.091 10.609 1.00 90.19 148 ILE A C 1
ATOM 1214 O O . ILE A 1 148 ? -2.263 -0.211 11.294 1.00 90.19 148 ILE A O 1
ATOM 1218 N N . SER A 1 149 ? -0.898 -1.956 11.160 1.00 85.94 149 SER A N 1
ATOM 1219 C CA . SER A 1 149 ? -0.537 -1.859 12.584 1.00 85.94 149 SER A CA 1
ATOM 1220 C C . SER A 1 149 ? 0.177 -0.556 12.959 1.00 85.94 149 SER A C 1
ATOM 1222 O O . SER A 1 149 ? 0.167 -0.163 14.126 1.00 85.94 149 SER A O 1
ATOM 1224 N N . ARG A 1 150 ? 0.779 0.123 11.974 1.00 82.62 150 ARG A N 1
ATOM 1225 C CA . ARG A 1 150 ? 1.433 1.426 12.145 1.00 82.62 150 ARG A CA 1
ATOM 1226 C C . ARG A 1 150 ? 0.448 2.583 12.012 1.00 82.62 150 ARG A C 1
ATOM 1228 O O . ARG A 1 150 ? 0.629 3.596 12.683 1.00 82.62 150 ARG A O 1
ATOM 1235 N N . ASP A 1 151 ? -0.564 2.425 11.165 1.00 82.12 151 ASP A N 1
ATOM 1236 C CA . ASP A 1 151 ? -1.649 3.380 10.975 1.00 82.12 151 ASP A CA 1
ATOM 1237 C C . ASP A 1 151 ? -2.988 2.644 10.876 1.00 82.12 151 ASP A C 1
ATOM 1239 O O . ASP A 1 151 ? -3.369 2.083 9.848 1.00 82.12 151 ASP A O 1
ATOM 1243 N N . LEU A 1 152 ? -3.718 2.670 11.987 1.00 83.62 152 LEU A N 1
ATOM 1244 C CA . LEU A 1 152 ? -4.968 1.942 12.140 1.00 83.62 152 LEU A CA 1
ATOM 1245 C C . LEU A 1 152 ? -6.147 2.604 11.406 1.00 83.62 152 LEU A C 1
ATOM 1247 O O . LEU A 1 152 ? -7.261 2.091 11.484 1.00 83.62 152 LEU A O 1
ATOM 1251 N N . THR A 1 153 ? -5.952 3.733 10.715 1.00 80.75 153 THR A N 1
ATOM 1252 C CA . THR A 1 153 ? -7.039 4.445 10.019 1.00 80.75 153 THR A CA 1
ATOM 1253 C C . THR A 1 153 ? -7.708 3.620 8.921 1.00 80.75 153 THR A C 1
ATOM 1255 O O . THR A 1 153 ? -8.896 3.814 8.673 1.00 80.75 153 THR A O 1
ATOM 1258 N N . GLU A 1 154 ? -6.989 2.670 8.319 1.00 87.50 154 GLU A N 1
ATOM 1259 C CA . GLU A 1 154 ? -7.494 1.818 7.235 1.00 87.50 154 GLU A CA 1
ATOM 1260 C C . GLU A 1 154 ? -7.926 0.418 7.687 1.00 87.50 154 GLU A C 1
ATOM 1262 O O . GLU A 1 154 ? -8.301 -0.406 6.851 1.00 87.50 154 GLU A O 1
ATOM 1267 N N . ILE A 1 155 ? -7.924 0.122 8.997 1.00 89.06 155 ILE A N 1
ATOM 1268 C CA . ILE A 1 155 ? -8.322 -1.210 9.482 1.00 89.06 155 ILE A CA 1
ATOM 1269 C C . ILE A 1 155 ? -9.725 -1.584 8.998 1.00 89.06 155 ILE A C 1
ATOM 1271 O O . ILE A 1 155 ? -9.943 -2.718 8.601 1.00 89.06 155 ILE A O 1
ATOM 1275 N N . THR A 1 156 ? -10.652 -0.626 8.940 1.00 86.88 156 THR A N 1
ATOM 1276 C CA . THR A 1 156 ? -12.029 -0.845 8.470 1.00 86.88 156 THR A CA 1
ATOM 1277 C C . THR A 1 156 ? -12.114 -1.213 7.003 1.00 86.88 156 THR A C 1
ATOM 1279 O O . THR A 1 156 ? -13.015 -1.942 6.615 1.00 86.88 156 THR A O 1
ATOM 1282 N N . THR A 1 157 ? -11.184 -0.709 6.195 1.00 89.69 157 THR A N 1
ATOM 1283 C CA . THR A 1 157 ? -11.138 -0.965 4.755 1.00 89.69 157 THR A CA 1
ATOM 1284 C C . THR A 1 157 ? -10.685 -2.393 4.470 1.00 89.69 157 THR A C 1
ATOM 1286 O O . THR A 1 157 ? -11.219 -3.045 3.581 1.00 89.69 157 THR A O 1
ATOM 1289 N N . TYR A 1 158 ? -9.718 -2.896 5.242 1.00 92.38 158 TYR A N 1
ATOM 1290 C CA . TYR A 1 158 ? -9.060 -4.177 4.969 1.00 92.38 158 TYR A CA 1
ATOM 1291 C C . TYR A 1 158 ? -9.448 -5.307 5.930 1.00 92.38 158 TYR A C 1
ATOM 1293 O O . TYR A 1 158 ? -8.983 -6.432 5.755 1.00 92.38 158 TYR A O 1
ATOM 1301 N N . ALA A 1 159 ? -10.291 -5.039 6.930 1.00 89.75 159 ALA A N 1
ATOM 1302 C CA . ALA A 1 159 ? -10.667 -5.992 7.973 1.00 89.75 159 ALA A CA 1
ATOM 1303 C C . ALA A 1 159 ? -11.173 -7.323 7.420 1.00 89.75 159 ALA A C 1
ATOM 1305 O O . ALA A 1 159 ? -10.653 -8.371 7.784 1.00 89.75 159 ALA A O 1
ATOM 1306 N N . GLU A 1 160 ? -12.169 -7.276 6.534 1.00 90.50 160 GLU A N 1
ATOM 1307 C CA . GLU A 1 160 ? -12.810 -8.472 5.979 1.00 90.50 160 GLU A CA 1
ATOM 1308 C C . GLU A 1 160 ? -11.809 -9.347 5.225 1.00 90.50 160 GLU A C 1
ATOM 1310 O O . GLU A 1 160 ? -11.786 -10.565 5.389 1.00 90.50 160 GLU A O 1
ATOM 1315 N N . VAL A 1 161 ? -10.932 -8.717 4.442 1.00 91.44 161 VAL A N 1
ATOM 1316 C CA . VAL A 1 161 ? -9.909 -9.429 3.678 1.00 91.44 161 VAL A CA 1
ATOM 1317 C C . VAL A 1 161 ? -8.861 -10.024 4.615 1.00 91.44 161 VA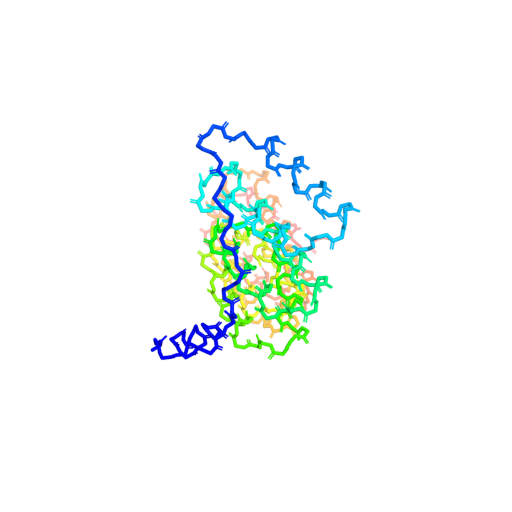L A C 1
ATOM 1319 O O . VAL A 1 161 ? -8.518 -11.196 4.491 1.00 91.44 161 VAL A O 1
ATOM 1322 N N . LEU A 1 162 ? -8.378 -9.259 5.596 1.00 92.44 162 LEU A N 1
ATOM 1323 C CA . LEU A 1 162 ? -7.371 -9.739 6.541 1.00 92.44 162 LEU A CA 1
ATOM 1324 C C . LEU A 1 162 ? -7.895 -10.834 7.476 1.00 92.44 162 LEU A C 1
ATOM 1326 O O . LEU A 1 162 ? -7.116 -11.705 7.862 1.00 92.44 162 LEU A O 1
ATOM 1330 N N . LEU A 1 163 ? -9.193 -10.847 7.797 1.00 93.31 163 LEU A N 1
ATOM 1331 C CA . LEU A 1 163 ? -9.808 -11.909 8.600 1.00 93.31 163 LEU A CA 1
ATOM 1332 C C . LEU A 1 163 ? -9.656 -13.281 7.950 1.00 93.31 163 LEU A C 1
ATOM 1334 O O . LEU A 1 163 ? -9.463 -14.265 8.653 1.00 93.31 163 LEU A O 1
ATOM 1338 N N . ALA A 1 164 ? -9.680 -13.363 6.619 1.00 90.81 164 ALA A N 1
ATOM 1339 C CA . ALA A 1 164 ? -9.484 -14.630 5.918 1.00 90.81 164 ALA A CA 1
ATOM 1340 C C . ALA A 1 164 ? -8.063 -15.208 6.090 1.00 90.81 164 ALA A C 1
ATOM 1342 O O . ALA A 1 164 ? -7.843 -16.388 5.811 1.00 90.81 164 ALA A O 1
ATOM 1343 N N . HIS A 1 165 ? -7.100 -14.395 6.537 1.00 90.56 165 HIS A N 1
ATOM 1344 C CA . HIS A 1 165 ? -5.682 -14.750 6.576 1.00 90.56 165 HIS A CA 1
ATOM 1345 C C . HIS A 1 165 ? -5.096 -14.788 7.990 1.00 90.56 165 HIS A C 1
ATOM 1347 O O . HIS A 1 165 ? -4.348 -15.713 8.301 1.00 90.56 165 HIS A O 1
ATOM 1353 N N . ASP A 1 166 ? -5.427 -13.815 8.839 1.00 90.19 166 ASP A N 1
ATOM 1354 C CA . ASP A 1 166 ? -4.982 -13.753 10.237 1.00 90.19 166 ASP A CA 1
ATOM 1355 C C . ASP A 1 166 ? -6.059 -13.091 11.123 1.00 90.19 166 ASP A C 1
ATOM 1357 O O . ASP A 1 166 ? -5.955 -11.906 11.466 1.00 90.19 166 ASP A O 1
ATOM 1361 N N . PRO A 1 167 ? -7.119 -13.839 11.498 1.00 91.31 167 PRO A N 1
ATOM 1362 C CA . PRO A 1 167 ? -8.209 -13.291 12.298 1.00 91.31 167 PRO A CA 1
ATOM 1363 C C . PRO A 1 167 ? -7.739 -12.716 13.637 1.00 91.31 167 PRO A C 1
ATOM 1365 O O . PRO A 1 167 ? -8.174 -11.644 14.060 1.00 91.31 167 PRO A O 1
ATOM 1368 N N . GLU A 1 168 ? -6.803 -13.404 14.294 1.00 90.69 168 GLU A N 1
ATOM 1369 C CA . GLU A 1 168 ? -6.302 -13.002 15.604 1.00 90.69 168 GLU A CA 1
ATOM 1370 C C . GLU A 1 168 ? -5.586 -11.646 15.530 1.00 90.69 168 GLU A C 1
ATOM 1372 O O . GLU A 1 168 ? -5.807 -10.778 16.381 1.00 90.69 168 GLU A O 1
ATOM 1377 N N . ALA A 1 169 ? -4.766 -11.419 14.496 1.00 88.69 169 ALA A N 1
ATOM 1378 C CA . ALA A 1 169 ? -4.160 -10.112 14.274 1.00 88.69 169 ALA A CA 1
ATOM 1379 C C . ALA A 1 169 ? -5.206 -9.027 14.029 1.00 88.69 169 ALA A C 1
ATOM 1381 O O . ALA A 1 169 ? -5.099 -7.963 14.642 1.00 88.69 169 ALA A O 1
ATOM 1382 N N . VAL A 1 170 ? -6.231 -9.287 13.214 1.00 92.19 170 VAL A N 1
ATOM 1383 C CA . VAL A 1 170 ? -7.284 -8.298 12.942 1.00 92.19 170 VAL A CA 1
ATOM 1384 C C . VAL A 1 170 ? -7.985 -7.867 14.225 1.00 92.19 170 VAL A C 1
ATOM 1386 O O . VAL A 1 170 ? -8.083 -6.666 14.480 1.00 92.19 170 VAL A O 1
ATOM 1389 N N . TYR A 1 171 ? -8.411 -8.803 15.076 1.00 93.88 171 TYR A N 1
ATOM 1390 C CA . TYR A 1 171 ? -9.086 -8.455 16.331 1.00 93.88 171 TYR A CA 1
ATOM 1391 C C . TYR A 1 171 ? -8.181 -7.678 17.293 1.00 93.88 171 TYR A C 1
ATOM 1393 O O . TYR A 1 171 ? -8.639 -6.727 17.940 1.00 93.88 171 TYR A O 1
ATOM 1401 N N . ARG A 1 172 ? -6.885 -8.022 17.364 1.00 91.75 172 ARG A N 1
ATOM 1402 C CA . ARG A 1 172 ? -5.902 -7.255 18.149 1.00 91.75 172 ARG A CA 1
ATOM 1403 C C . ARG A 1 172 ? -5.750 -5.827 17.620 1.00 91.75 172 ARG A C 1
ATOM 1405 O O . ARG A 1 172 ? -5.778 -4.887 18.415 1.00 91.75 172 ARG A O 1
ATOM 1412 N N . LEU A 1 173 ? -5.630 -5.654 16.302 1.00 89.94 173 LEU A N 1
ATOM 1413 C CA . LEU A 1 173 ? -5.516 -4.341 15.657 1.00 89.94 173 LEU A CA 1
ATOM 1414 C C . LEU A 1 173 ? -6.775 -3.496 15.866 1.00 89.94 173 LEU A C 1
ATOM 1416 O O . LEU A 1 173 ? -6.677 -2.335 16.263 1.00 89.94 173 LEU A O 1
ATOM 1420 N N . TYR A 1 174 ? -7.956 -4.091 15.695 1.00 91.19 174 TYR A N 1
ATOM 1421 C CA . TYR A 1 174 ? -9.235 -3.435 15.955 1.00 91.19 174 TYR A CA 1
ATOM 1422 C C . TYR A 1 174 ? -9.371 -2.968 17.398 1.00 91.19 174 TYR A C 1
ATOM 1424 O O . TYR A 1 174 ? -9.779 -1.837 17.661 1.00 91.19 174 TYR A O 1
ATOM 1432 N N . THR A 1 175 ? -9.008 -3.834 18.341 1.00 92.69 175 THR A N 1
ATOM 1433 C CA . THR A 1 175 ? -9.041 -3.512 19.767 1.00 92.69 175 THR A CA 1
ATOM 1434 C C . THR A 1 175 ? -8.119 -2.334 20.067 1.00 92.69 175 THR A C 1
ATOM 1436 O O . THR A 1 175 ? -8.546 -1.371 20.704 1.00 92.69 175 THR A O 1
ATOM 1439 N N . ALA A 1 176 ? -6.883 -2.357 19.559 1.00 90.50 176 ALA A N 1
ATOM 1440 C CA . ALA A 1 176 ? -5.943 -1.251 19.721 1.00 90.50 176 ALA A CA 1
ATOM 1441 C C . ALA A 1 176 ? -6.486 0.060 19.122 1.00 90.50 176 ALA A C 1
ATOM 1443 O O . ALA A 1 176 ? -6.424 1.105 19.775 1.00 90.50 176 ALA A O 1
ATOM 1444 N N . TYR A 1 177 ? -7.083 -0.007 17.928 1.00 91.50 177 TYR A N 1
ATOM 1445 C CA . TYR A 1 177 ? -7.675 1.140 17.238 1.00 91.50 177 TYR A CA 1
ATOM 1446 C C . TYR A 1 177 ? -8.805 1.769 18.048 1.00 91.50 177 TYR A C 1
ATOM 1448 O O . TYR A 1 177 ? -8.797 2.973 18.297 1.00 91.50 177 TYR A O 1
ATOM 1456 N N . LEU A 1 178 ? -9.752 0.950 18.504 1.00 93.38 178 LEU A N 1
ATOM 1457 C CA . LEU A 1 178 ? -10.918 1.401 19.258 1.00 93.38 178 LEU A CA 1
ATOM 1458 C C . LEU A 1 178 ? -10.524 1.983 20.617 1.00 93.38 178 LEU A C 1
ATOM 1460 O O . LEU A 1 178 ? -11.037 3.032 21.006 1.00 93.38 178 LEU A O 1
ATOM 1464 N N . MET A 1 179 ? -9.582 1.351 21.321 1.00 93.12 179 MET A N 1
ATOM 1465 C CA . MET A 1 179 ? -9.084 1.861 22.601 1.00 93.12 179 MET A CA 1
ATOM 1466 C C . MET A 1 179 ? -8.351 3.197 22.430 1.00 93.12 179 MET A C 1
ATOM 1468 O O . MET A 1 179 ? -8.568 4.122 23.216 1.00 93.12 179 MET A O 1
ATOM 1472 N N . HIS A 1 180 ? -7.532 3.334 21.382 1.00 90.50 180 HIS A N 1
ATOM 1473 C CA . HIS A 1 180 ? -6.880 4.600 21.054 1.00 90.50 180 HIS A CA 1
ATOM 1474 C C . HIS A 1 180 ? -7.907 5.678 20.676 1.00 90.50 180 HIS A C 1
ATOM 1476 O O . HIS A 1 180 ? -7.898 6.770 21.241 1.00 90.50 180 HIS A O 1
ATOM 1482 N N . ALA A 1 181 ? -8.847 5.366 19.781 1.00 90.50 181 ALA A N 1
ATOM 1483 C CA . ALA A 1 181 ? -9.897 6.289 19.362 1.00 90.50 181 ALA A CA 1
ATOM 1484 C C . ALA A 1 181 ? -10.751 6.766 20.548 1.00 90.50 181 ALA A C 1
ATOM 1486 O O . ALA A 1 181 ? -11.061 7.952 20.641 1.00 90.50 181 ALA A O 1
ATOM 1487 N N . ALA A 1 182 ? -11.090 5.883 21.491 1.00 93.06 182 ALA A N 1
ATOM 1488 C CA . ALA A 1 182 ? -11.872 6.233 22.676 1.00 93.06 182 ALA A CA 1
ATOM 1489 C C . ALA A 1 182 ? -11.166 7.229 23.608 1.00 93.06 182 ALA A C 1
ATOM 1491 O O . ALA A 1 182 ? -11.826 8.084 24.216 1.00 93.06 182 ALA A O 1
ATOM 1492 N N . LYS A 1 183 ? -9.835 7.140 23.705 1.00 93.38 183 LYS A N 1
ATOM 1493 C CA . LYS A 1 183 ? -9.012 8.077 24.476 1.00 93.38 183 LYS A CA 1
ATOM 1494 C C . LYS A 1 183 ? -9.098 9.495 23.911 1.00 93.38 183 LYS A C 1
ATOM 1496 O O . LYS A 1 183 ? -9.281 10.429 24.688 1.00 93.38 183 LYS A O 1
ATOM 1501 N N . GLU A 1 184 ? -9.055 9.620 22.588 1.00 92.00 184 GLU A N 1
ATOM 1502 C CA . GLU A 1 184 ? -9.104 10.895 21.855 1.00 92.00 184 GLU A CA 1
ATOM 1503 C C . GLU A 1 184 ? -10.532 11.456 21.693 1.00 92.00 184 GLU A C 1
ATOM 1505 O O . GLU A 1 184 ? -10.728 12.581 21.237 1.00 92.00 184 GLU A O 1
ATOM 1510 N N . CYS A 1 185 ? -11.567 10.687 22.052 1.00 93.62 185 CYS A N 1
ATOM 1511 C CA . CYS A 1 185 ? -12.946 11.161 21.997 1.00 93.62 185 CYS A CA 1
ATOM 1512 C C . CYS A 1 185 ? -13.274 12.103 23.170 1.00 93.62 185 CYS A C 1
ATOM 1514 O O . CYS A 1 185 ? -13.242 11.717 24.345 1.00 93.62 185 CYS A O 1
ATOM 1516 N N . GLU A 1 186 ? -13.726 13.306 22.837 1.00 92.69 186 GLU A N 1
ATOM 1517 C CA . GLU A 1 186 ? -14.109 14.372 23.764 1.00 92.69 186 GLU A CA 1
ATOM 1518 C C . GLU A 1 186 ? -15.606 14.707 23.700 1.00 92.69 186 GLU A C 1
ATOM 1520 O O . GLU A 1 186 ? -16.169 15.240 24.657 1.00 92.69 186 GLU A O 1
ATOM 1525 N N . ASN A 1 187 ? -16.284 14.384 22.593 1.00 94.44 187 ASN A N 1
ATOM 1526 C CA . ASN A 1 187 ? -17.675 14.780 22.362 1.00 94.44 187 ASN A CA 1
ATOM 1527 C C . ASN A 1 187 ? -18.560 13.662 21.784 1.00 94.44 187 ASN A C 1
ATOM 1529 O O . ASN A 1 187 ? -18.090 12.658 21.252 1.00 94.44 187 ASN A O 1
ATOM 1533 N N . ARG A 1 188 ? -19.883 13.876 21.843 1.00 94.44 188 ARG A N 1
ATOM 1534 C CA . ARG A 1 188 ? -20.901 12.895 21.424 1.00 94.44 188 ARG A CA 1
ATOM 1535 C C . ARG A 1 188 ? -20.789 12.479 19.956 1.00 94.44 188 ARG A C 1
ATOM 1537 O O . ARG A 1 188 ? -21.037 11.326 19.624 1.00 94.44 188 ARG A O 1
ATOM 1544 N N . ARG A 1 189 ? -20.368 13.387 19.067 1.00 94.75 189 ARG A N 1
ATOM 1545 C CA . ARG A 1 189 ? -20.152 13.059 17.649 1.00 94.75 189 ARG A CA 1
ATOM 1546 C C . ARG A 1 189 ? -19.001 12.066 17.474 1.00 94.75 189 ARG A C 1
ATOM 1548 O O . ARG A 1 189 ? -19.105 11.171 16.642 1.00 94.75 189 ARG A O 1
ATOM 1555 N N . GLN A 1 190 ? -17.920 12.221 18.235 1.00 94.75 190 GLN A N 1
ATOM 1556 C CA . GLN A 1 190 ? -16.796 11.285 18.217 1.00 94.75 190 GLN A CA 1
ATOM 1557 C C . GLN A 1 190 ? -17.175 9.941 18.856 1.00 94.75 190 GLN A C 1
ATOM 1559 O O . GLN A 1 190 ? -16.875 8.908 18.268 1.00 94.75 190 GLN A O 1
ATOM 1564 N N . TYR A 1 191 ? -17.930 9.935 19.964 1.00 95.69 191 TYR A N 1
ATOM 1565 C CA . TYR A 1 191 ? -18.447 8.690 20.557 1.00 95.69 191 TYR A CA 1
ATOM 1566 C C . TYR A 1 191 ? -19.329 7.898 19.585 1.00 95.69 191 TYR A C 1
ATOM 1568 O O . TYR A 1 191 ? -19.154 6.692 19.454 1.00 95.69 191 TYR A O 1
ATOM 1576 N N . ARG A 1 192 ? -20.201 8.568 18.819 1.00 94.50 192 ARG A N 1
ATOM 1577 C CA . ARG A 1 192 ? -20.988 7.921 17.752 1.00 94.50 192 ARG A CA 1
ATOM 1578 C C . ARG A 1 192 ? -20.121 7.239 16.709 1.00 94.50 192 ARG A C 1
ATOM 1580 O O . ARG A 1 192 ? -20.413 6.116 16.318 1.00 94.50 192 ARG A O 1
ATOM 1587 N N . ARG A 1 193 ? -19.056 7.912 16.263 1.00 92.62 193 ARG A N 1
ATOM 1588 C CA . ARG A 1 193 ? -18.098 7.334 15.312 1.00 92.62 193 ARG A CA 1
ATOM 1589 C C . ARG A 1 193 ? -17.406 6.119 15.915 1.00 92.62 193 ARG A C 1
ATOM 1591 O O . ARG A 1 193 ? -17.385 5.081 15.275 1.00 92.62 193 ARG A O 1
ATOM 1598 N N . LEU A 1 194 ? -16.922 6.209 17.153 1.00 94.38 194 LEU A N 1
ATOM 1599 C CA . LEU A 1 194 ? -16.348 5.065 17.867 1.00 94.38 194 LEU A CA 1
ATOM 1600 C C . LEU A 1 194 ? -17.330 3.880 17.923 1.00 94.38 194 LEU A C 1
ATOM 1602 O O . LEU A 1 194 ? -16.948 2.752 17.631 1.00 94.38 194 LEU A O 1
ATOM 1606 N N . CYS A 1 195 ? -18.603 4.134 18.235 1.00 94.88 195 CYS A N 1
ATOM 1607 C CA . CYS A 1 195 ? -19.625 3.089 18.304 1.00 94.88 195 CYS A CA 1
ATOM 1608 C C . CYS A 1 195 ? -19.972 2.513 16.924 1.00 94.88 195 CYS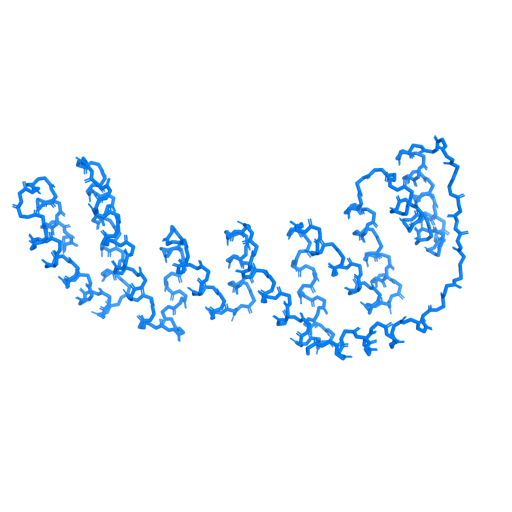 A C 1
ATOM 1610 O O . CYS A 1 195 ? -20.215 1.318 16.815 1.00 94.88 195 CYS A O 1
ATOM 1612 N N . GLN A 1 196 ? -19.920 3.307 15.849 1.00 92.94 196 GLN A N 1
ATOM 1613 C CA . GLN A 1 196 ? -20.003 2.780 14.478 1.00 92.94 196 GLN A CA 1
ATOM 1614 C C . GLN A 1 196 ? -18.863 1.797 14.185 1.00 92.94 196 GLN A C 1
ATOM 1616 O O . GLN A 1 196 ? -19.107 0.754 13.587 1.00 92.94 196 GLN A O 1
ATOM 1621 N N . GLN A 1 197 ? -17.650 2.084 14.660 1.00 92.94 197 GLN A N 1
ATOM 1622 C CA . GLN A 1 197 ? -16.507 1.184 14.490 1.00 92.94 197 GLN A CA 1
ATOM 1623 C C . GLN A 1 197 ? -16.624 -0.092 15.333 1.00 92.94 197 GLN A C 1
ATOM 1625 O O . GLN A 1 197 ? -16.262 -1.170 14.867 1.00 92.94 197 GLN A O 1
ATOM 1630 N N . LEU A 1 198 ? -17.190 0.003 16.540 1.00 95.00 198 LEU A N 1
ATOM 1631 C CA . LEU A 1 198 ? -17.552 -1.168 17.347 1.00 95.00 198 LEU A CA 1
ATOM 1632 C C . LEU A 1 198 ? -18.602 -2.042 16.656 1.00 95.00 198 LEU A C 1
ATOM 1634 O O . LEU A 1 198 ? -18.451 -3.260 16.639 1.00 95.00 198 LEU A O 1
ATOM 1638 N N . ARG A 1 199 ? -19.635 -1.430 16.061 1.00 94.62 199 ARG A N 1
ATOM 1639 C CA . ARG A 1 199 ? -20.648 -2.157 15.282 1.00 94.62 199 ARG A CA 1
ATOM 1640 C C . ARG A 1 199 ? -20.031 -2.862 14.083 1.00 94.62 199 ARG A C 1
ATOM 1642 O O . ARG A 1 199 ? -20.354 -4.019 13.857 1.00 94.62 199 ARG A O 1
ATOM 1649 N N . HIS A 1 200 ? -19.118 -2.200 13.373 1.00 93.19 200 HIS A N 1
ATOM 1650 C CA . HIS A 1 200 ? -18.400 -2.817 12.262 1.00 93.19 200 HIS A CA 1
ATOM 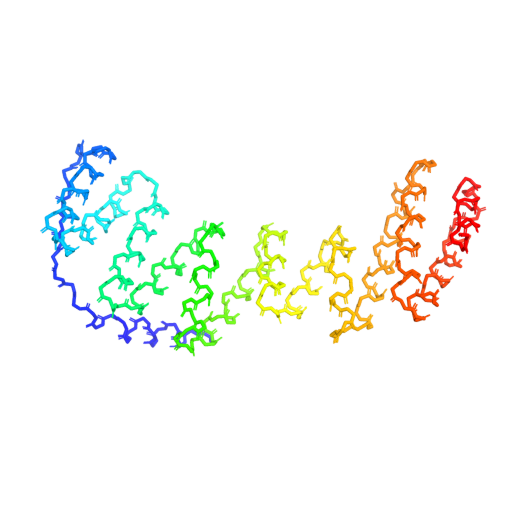1651 C C . HIS A 1 200 ? -17.602 -4.046 12.716 1.00 93.19 200 HIS A C 1
ATOM 1653 O O . HIS A 1 200 ? -17.756 -5.115 12.141 1.00 93.19 200 HIS A O 1
ATOM 1659 N N . LEU A 1 201 ? -16.819 -3.938 13.798 1.00 94.50 201 LEU A N 1
ATOM 1660 C CA . LEU A 1 201 ? -16.127 -5.091 14.390 1.00 94.50 201 LEU A CA 1
ATOM 1661 C C . LEU A 1 201 ? -17.108 -6.216 14.763 1.00 94.50 201 LEU A C 1
ATOM 1663 O O . LEU A 1 201 ? -16.850 -7.383 14.481 1.00 94.50 201 LEU A O 1
ATOM 1667 N N . ALA A 1 202 ? -18.245 -5.868 15.369 1.00 94.31 202 ALA A N 1
ATOM 1668 C CA . ALA A 1 202 ? -19.260 -6.836 15.763 1.00 94.31 202 ALA A CA 1
ATOM 1669 C C . ALA A 1 202 ? -19.981 -7.498 14.578 1.00 94.31 202 ALA A C 1
ATOM 1671 O O . ALA A 1 202 ? -20.529 -8.587 14.747 1.00 94.31 202 ALA A O 1
ATOM 1672 N N . SER A 1 203 ? -20.004 -6.855 13.406 1.00 93.56 203 SER A N 1
ATOM 1673 C CA . SER A 1 203 ? -20.623 -7.395 12.194 1.00 93.56 203 SER A CA 1
ATOM 1674 C C . SER A 1 203 ? -19.706 -8.300 11.379 1.00 93.56 203 SER A C 1
ATOM 1676 O O . SER A 1 203 ? -20.209 -8.967 10.481 1.00 93.56 203 SER A O 1
ATOM 1678 N N . LEU A 1 204 ? -18.401 -8.332 11.672 1.00 91.69 204 LEU A N 1
ATOM 1679 C CA . LEU A 1 204 ? -17.445 -9.143 10.917 1.00 91.69 204 LEU A CA 1
ATOM 1680 C C . LEU A 1 204 ? -17.785 -10.640 10.999 1.00 91.69 204 LEU A C 1
ATOM 1682 O O . LEU A 1 204 ? -17.975 -11.292 9.978 1.00 91.69 204 LEU A O 1
ATOM 1686 N N . ASP A 1 205 ? -17.895 -11.174 12.215 1.00 93.38 205 ASP A N 1
ATOM 1687 C CA . ASP A 1 205 ? -18.274 -12.560 12.499 1.00 93.38 205 ASP A CA 1
ATOM 1688 C C . ASP A 1 205 ? -18.595 -12.754 13.999 1.00 93.38 205 ASP A C 1
ATOM 1690 O O . ASP A 1 205 ? -18.716 -11.801 14.776 1.00 93.38 205 ASP A O 1
ATOM 1694 N N . CYS A 1 206 ? -18.775 -14.011 14.422 1.00 93.06 206 CYS A N 1
ATOM 1695 C CA . CYS A 1 206 ? -19.089 -14.348 15.812 1.00 93.06 206 CYS A CA 1
ATOM 1696 C C . CYS A 1 206 ? -17.980 -13.939 16.793 1.00 93.06 206 CYS A C 1
ATOM 1698 O O . CYS A 1 206 ? -18.291 -13.489 17.899 1.00 93.06 206 CYS A O 1
ATOM 1700 N N . ASP A 1 207 ? -16.715 -14.072 16.400 1.00 94.19 207 ASP A N 1
ATOM 1701 C CA . ASP A 1 207 ? -15.568 -13.744 17.250 1.00 94.19 207 ASP A CA 1
ATOM 1702 C C . ASP A 1 207 ? -15.321 -12.229 17.279 1.00 94.19 207 ASP A C 1
ATOM 1704 O O . ASP A 1 207 ? -14.987 -11.673 18.327 1.00 94.19 207 ASP A O 1
ATOM 1708 N N . GLY A 1 208 ? -15.621 -11.522 16.188 1.00 94.88 208 GLY A N 1
ATOM 1709 C CA . GLY A 1 208 ? -15.700 -10.067 16.122 1.00 94.88 208 GLY A CA 1
ATOM 1710 C C . GLY A 1 208 ? -16.754 -9.515 17.079 1.00 94.88 208 GLY A C 1
ATOM 1711 O O . GLY A 1 208 ? -16.469 -8.601 17.854 1.00 94.88 208 GLY A O 1
ATOM 1712 N N . LYS A 1 209 ? -17.944 -10.129 17.136 1.00 95.50 209 LYS A N 1
ATOM 1713 C CA . LYS A 1 209 ? -18.985 -9.777 18.118 1.00 95.50 209 LYS A CA 1
ATOM 1714 C C . LYS A 1 209 ? -18.528 -9.988 19.562 1.00 95.50 209 LYS A C 1
ATOM 1716 O O . LYS A 1 209 ? -18.765 -9.124 20.409 1.00 95.50 209 LYS A O 1
ATOM 1721 N N . GLN A 1 210 ? -17.867 -11.108 19.853 1.00 96.06 210 GLN A N 1
ATOM 1722 C CA . GLN A 1 210 ? -17.303 -11.368 21.183 1.00 96.06 210 GLN A CA 1
ATOM 1723 C C . GLN A 1 210 ? -16.212 -10.350 21.535 1.00 96.06 210 GLN A C 1
ATOM 1725 O O . GLN A 1 210 ? -16.231 -9.774 22.624 1.00 96.06 210 GLN A O 1
ATOM 1730 N N . THR A 1 211 ? -15.310 -10.065 20.596 1.00 96.69 211 THR A N 1
ATOM 1731 C CA . THR A 1 211 ? -14.243 -9.072 20.758 1.00 96.69 211 THR A CA 1
ATOM 1732 C C . THR A 1 211 ? -14.825 -7.684 21.016 1.00 96.69 211 THR A C 1
ATOM 1734 O O . THR A 1 211 ? -14.428 -7.020 21.972 1.00 96.69 211 THR A O 1
ATOM 1737 N N . ALA A 1 212 ? -15.824 -7.255 20.240 1.00 96.69 212 ALA A N 1
ATOM 1738 C CA . ALA A 1 212 ? -16.520 -5.992 20.462 1.00 96.69 212 ALA A CA 1
ATOM 1739 C C . ALA A 1 212 ? -17.138 -5.920 21.867 1.00 96.69 212 ALA A C 1
ATOM 1741 O O . ALA A 1 212 ? -17.043 -4.883 22.521 1.00 96.69 212 ALA A O 1
ATOM 1742 N N . ALA A 1 213 ? -17.712 -7.017 22.372 1.00 96.94 213 ALA A N 1
ATOM 1743 C CA . ALA A 1 213 ? -18.286 -7.056 23.717 1.00 96.94 213 ALA A CA 1
ATOM 1744 C C . ALA A 1 213 ? -17.216 -6.867 24.803 1.00 96.94 213 ALA A C 1
ATOM 1746 O O . ALA A 1 213 ? -17.433 -6.113 25.755 1.00 96.94 213 ALA A O 1
ATOM 1747 N N . VAL A 1 214 ? -16.039 -7.476 24.625 1.00 97.19 214 VAL A N 1
ATOM 1748 C CA . VAL A 1 214 ? -14.875 -7.264 25.500 1.00 97.19 214 VAL A CA 1
ATOM 1749 C C . VAL A 1 214 ? -14.416 -5.804 25.452 1.00 97.19 214 VAL A C 1
ATOM 1751 O O . VAL A 1 214 ? -14.198 -5.197 26.501 1.00 97.19 214 VAL A O 1
ATOM 1754 N N . VAL A 1 215 ? -14.326 -5.199 24.264 1.00 97.06 215 VAL A N 1
ATOM 1755 C CA . VAL A 1 215 ? -13.954 -3.780 24.131 1.00 97.06 215 VAL A CA 1
ATOM 1756 C C . VAL A 1 215 ? -14.982 -2.875 24.814 1.00 97.06 215 VAL A C 1
ATOM 1758 O O . VAL A 1 215 ? -14.594 -1.985 25.568 1.00 97.06 215 VAL A O 1
ATOM 1761 N N . VAL A 1 216 ? -16.285 -3.111 24.626 1.00 97.50 216 VAL A N 1
ATOM 1762 C CA . VAL A 1 216 ? -17.348 -2.351 25.309 1.00 97.50 216 VAL A CA 1
ATOM 1763 C C . VAL A 1 216 ? -17.201 -2.451 26.828 1.00 97.50 216 VAL A C 1
ATOM 1765 O O . VAL A 1 216 ? -17.274 -1.426 27.509 1.00 97.50 216 VAL A O 1
ATOM 1768 N N . ALA A 1 217 ? -16.963 -3.649 27.368 1.00 97.06 217 ALA A N 1
ATOM 1769 C CA . ALA A 1 217 ? -16.742 -3.840 28.800 1.00 97.06 217 ALA A CA 1
ATOM 1770 C C . ALA A 1 217 ? -15.527 -3.035 29.299 1.00 97.06 217 ALA A C 1
ATOM 1772 O O . ALA A 1 217 ? -15.654 -2.260 30.251 1.00 97.06 217 ALA A O 1
ATOM 1773 N N . ASN A 1 218 ? -14.397 -3.121 28.592 1.00 96.81 218 ASN A N 1
ATOM 1774 C CA . ASN A 1 218 ? -13.176 -2.380 28.919 1.00 96.81 218 ASN A CA 1
ATOM 1775 C C . ASN A 1 218 ? -13.389 -0.859 28.873 1.00 96.81 218 ASN A C 1
ATOM 1777 O O . ASN A 1 218 ? -12.898 -0.131 29.738 1.00 96.81 218 ASN A O 1
ATOM 1781 N N . LEU A 1 219 ? -14.139 -0.352 27.890 1.00 96.75 219 LEU A N 1
ATOM 1782 C CA . LEU A 1 219 ? -14.451 1.075 27.780 1.00 96.75 219 LEU A CA 1
ATOM 1783 C C . LEU A 1 219 ? -15.340 1.565 28.928 1.00 96.75 219 LEU A C 1
ATOM 1785 O O . LEU A 1 219 ? -15.105 2.660 29.446 1.00 96.75 219 LEU A O 1
ATOM 1789 N N . ARG A 1 220 ? -16.325 0.765 29.360 1.00 96.69 220 ARG A N 1
ATOM 1790 C CA . ARG A 1 220 ? -17.167 1.085 30.527 1.00 96.69 220 ARG A CA 1
ATOM 1791 C C . ARG A 1 220 ? -16.346 1.155 31.811 1.00 96.69 220 ARG A C 1
ATOM 1793 O O . ARG A 1 220 ? -16.530 2.086 32.595 1.00 96.69 220 ARG A O 1
ATOM 1800 N N . GLU A 1 221 ? -15.430 0.207 32.001 1.00 97.06 221 GLU A N 1
ATOM 1801 C CA . GLU A 1 221 ? -14.528 0.173 33.157 1.00 97.06 221 GLU A CA 1
ATOM 1802 C C . GLU A 1 221 ? -13.535 1.344 33.147 1.00 97.06 221 GLU A C 1
ATOM 1804 O O . GLU A 1 221 ? -13.312 1.984 34.174 1.00 97.06 221 GLU A O 1
ATOM 1809 N N . THR A 1 222 ? -12.987 1.676 31.976 1.00 96.69 222 THR A N 1
ATOM 1810 C CA . THR A 1 222 ? -11.989 2.744 31.822 1.00 96.69 222 THR A CA 1
ATOM 1811 C C . THR A 1 222 ? -12.608 4.140 31.948 1.00 96.69 222 THR A C 1
ATOM 1813 O O . THR A 1 222 ? -11.992 5.054 32.501 1.00 96.69 222 THR A O 1
ATOM 1816 N N . TYR A 1 223 ? -13.839 4.334 31.457 1.00 95.19 223 TYR A N 1
ATOM 1817 C CA . TYR A 1 223 ? -14.494 5.645 31.375 1.00 95.19 223 TYR A CA 1
ATOM 1818 C C . TYR A 1 223 ? -15.860 5.724 32.090 1.00 95.19 223 TYR A C 1
ATOM 1820 O O . TYR A 1 223 ? -16.824 6.243 31.516 1.00 95.19 223 TYR A O 1
ATOM 1828 N N . PRO A 1 224 ? -15.970 5.355 33.381 1.00 94.94 224 PRO A N 1
ATOM 1829 C CA . PRO A 1 224 ? -17.254 5.261 34.086 1.00 94.94 224 PRO A CA 1
ATOM 1830 C C . PRO A 1 224 ? -17.953 6.618 34.281 1.00 94.94 224 PRO A C 1
ATOM 1832 O O . PRO A 1 224 ? -19.138 6.685 34.594 1.00 94.94 224 PRO A O 1
ATOM 1835 N N . LYS A 1 225 ? -17.223 7.729 34.111 1.00 94.81 225 LYS A N 1
ATOM 1836 C CA . LYS A 1 225 ? -17.746 9.097 34.263 1.00 94.81 225 LYS A CA 1
ATOM 1837 C C . LYS A 1 225 ? -18.174 9.741 32.940 1.00 94.81 225 LYS A C 1
ATOM 1839 O O . LYS A 1 225 ? -18.817 10.791 32.965 1.00 94.81 225 LYS A O 1
ATOM 1844 N N . LYS A 1 226 ? -17.854 9.144 31.784 1.00 93.56 226 LYS A N 1
ATOM 1845 C CA . LYS A 1 226 ? -18.228 9.684 30.466 1.00 93.56 226 LYS A CA 1
ATOM 1846 C C . LYS A 1 226 ? -19.662 9.262 30.109 1.00 93.56 226 LYS A C 1
ATOM 1848 O O . LYS A 1 226 ? -19.859 8.430 29.236 1.00 93.56 226 LYS A O 1
ATOM 1853 N N . ARG A 1 227 ? -20.676 9.851 30.758 1.00 94.50 227 ARG A N 1
ATOM 1854 C CA . ARG A 1 227 ? -22.103 9.487 30.559 1.00 94.50 227 ARG A CA 1
ATOM 1855 C C . ARG A 1 227 ? -22.529 9.420 29.091 1.00 94.50 227 ARG A C 1
ATOM 1857 O O . ARG A 1 227 ? -23.095 8.423 28.678 1.00 94.50 227 ARG A O 1
ATOM 1864 N N . A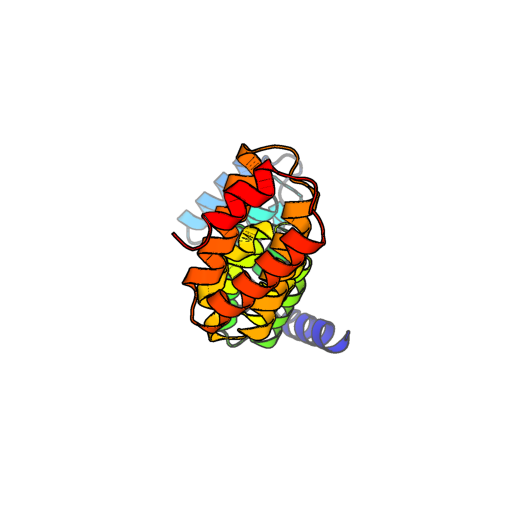LA A 1 228 ? -22.181 10.433 28.298 1.00 94.69 228 ALA A N 1
ATOM 1865 C CA . ALA A 1 228 ? -22.520 10.461 26.876 1.00 94.69 228 ALA A CA 1
ATOM 1866 C C . ALA A 1 228 ? -21.828 9.360 26.053 1.00 94.69 228 ALA A C 1
ATOM 1868 O O . ALA A 1 228 ? -22.348 8.989 25.014 1.00 94.69 228 ALA A O 1
ATOM 1869 N N . LEU A 1 229 ? -20.666 8.853 26.482 1.00 95.31 229 LEU A N 1
ATOM 1870 C CA . LEU A 1 229 ? -20.055 7.671 25.867 1.00 95.31 229 LEU A CA 1
ATOM 1871 C C . LEU A 1 229 ? -20.825 6.413 26.272 1.00 95.31 229 LEU A C 1
ATOM 1873 O O . LEU A 1 229 ? -21.119 5.596 25.415 1.00 95.31 229 LEU A O 1
ATOM 1877 N N . LEU A 1 230 ? -21.154 6.271 27.560 1.00 95.81 230 LEU A N 1
ATOM 1878 C CA . LEU A 1 230 ? -21.883 5.107 28.071 1.00 95.81 230 LEU A CA 1
ATOM 1879 C C . LEU A 1 230 ? -23.249 4.941 27.391 1.00 95.81 230 LEU A C 1
ATOM 1881 O O . LEU A 1 230 ? -23.564 3.828 26.998 1.00 95.81 230 LEU A O 1
ATOM 1885 N N . GLU A 1 231 ? -23.988 6.040 27.192 1.00 95.12 231 GLU A N 1
ATOM 1886 C CA . GLU A 1 231 ? -25.242 6.047 26.420 1.00 95.12 231 GLU A CA 1
ATOM 1887 C C . GLU A 1 231 ? -25.030 5.483 25.007 1.00 95.12 231 GLU A C 1
ATOM 1889 O O . GLU A 1 231 ? -25.721 4.566 24.595 1.00 95.12 231 GLU A O 1
ATOM 1894 N N . GLU A 1 232 ? -24.029 5.977 24.274 1.00 95.69 232 GLU A N 1
ATOM 1895 C CA . GLU A 1 232 ? -23.776 5.521 22.898 1.00 95.69 232 GLU A CA 1
ATOM 1896 C C . GLU A 1 232 ? -23.269 4.062 22.847 1.00 95.69 232 GLU A C 1
ATOM 1898 O O . GLU A 1 232 ? -23.468 3.377 21.846 1.00 95.69 232 GLU A O 1
ATOM 1903 N N . LEU A 1 233 ? -22.633 3.568 23.921 1.00 95.44 233 LEU A N 1
ATOM 1904 C CA . LEU A 1 233 ? -22.209 2.168 24.052 1.00 95.44 233 LEU A CA 1
ATOM 1905 C C . LEU A 1 233 ? -23.374 1.204 24.322 1.00 95.44 233 LEU A C 1
ATOM 1907 O O . LEU A 1 233 ? -23.213 0.006 24.078 1.00 95.44 233 LEU A O 1
ATOM 1911 N N . ASP A 1 234 ? -24.496 1.673 24.874 1.00 92.56 234 ASP A N 1
ATOM 1912 C CA . ASP A 1 234 ? -25.704 0.852 25.027 1.00 92.56 234 ASP A CA 1
ATOM 1913 C C . ASP A 1 234 ? -26.319 0.545 23.642 1.00 92.56 234 ASP A C 1
ATOM 1915 O O . ASP A 1 234 ? -26.734 -0.587 23.394 1.00 92.56 234 ASP A O 1
ATOM 1919 N N . ASP A 1 235 ? -26.213 1.488 22.699 1.00 91.00 235 ASP A N 1
ATOM 1920 C CA . ASP A 1 235 ? -26.756 1.404 21.332 1.00 91.00 235 ASP A CA 1
ATOM 1921 C C . ASP A 1 235 ? -25.860 0.613 20.345 1.00 91.00 235 ASP A C 1
ATOM 1923 O O . ASP A 1 235 ? -26.052 0.659 19.125 1.00 91.00 235 ASP A O 1
ATOM 1927 N N . VAL A 1 236 ? -24.802 -0.059 20.813 1.00 88.38 236 VAL A N 1
ATOM 1928 C CA . VAL A 1 236 ? -23.883 -0.827 19.939 1.00 88.38 236 VAL A CA 1
ATOM 1929 C C . VAL A 1 236 ? -24.530 -2.117 19.426 1.00 88.38 236 VAL A C 1
ATOM 1931 O O . VAL A 1 236 ? -24.111 -2.649 18.403 1.00 88.38 236 VAL A O 1
ATOM 1934 N N . TRP A 1 237 ? -25.544 -2.625 20.124 1.00 86.75 237 TRP A N 1
ATOM 1935 C CA . TRP A 1 237 ? -26.159 -3.924 19.835 1.00 86.75 237 TRP A CA 1
ATOM 1936 C C . TRP A 1 237 ? -27.522 -3.836 19.148 1.00 86.75 237 TRP A C 1
ATOM 1938 O O . TRP A 1 237 ? -28.079 -4.880 18.808 1.00 86.75 237 TRP A O 1
ATOM 1948 N N . GLU A 1 238 ? -28.045 -2.620 18.995 1.00 69.94 238 GLU A N 1
ATOM 1949 C CA . GLU A 1 238 ? -29.260 -2.310 18.234 1.00 69.94 238 GLU A CA 1
ATOM 1950 C C . GLU A 1 238 ? -28.961 -2.210 16.734 1.00 69.94 238 GLU A C 1
ATOM 1952 O O . GLU A 1 238 ? -29.768 -2.764 15.952 1.00 69.94 238 GLU A O 1
#

Secondary structure (DSSP, 8-state):
--HHHHHHHHHHTTS---------TT--HHHHHHHHHHHHHTT-HHHHHHHHHHHHHTT-S-HHHHHHHHHHHHHHTT-HHHHHHHHHHHHHTT--TTHHHHHHHHHHHT-HHHHHHHHHHHTT-S-HHHHHHHHHHTT-HHHHHHHHHH-GGGHHHHHHHHHTT-HHHHHHHHHHHHHHHHHH--SHHHHHHHHHHHHHHHHH-HHHHHHHHHHHHHHHHH-TT-HHHHHHHHTT--

Organism: NCBI:txid1265861

Radius of gyration: 25.6 Å; chains: 1; bounding box: 57×40×72 Å